Protein AF-A0A7S0Z543-F1 (afdb_monomer)

Radius of gyration: 29.87 Å; Cα contacts (8 Å, |Δi|>4): 201; chains: 1; bounding box: 44×63×119 Å

Solvent-accessible surface area (backbone atoms only — not comparable to full-atom values): 12590 Å² total; per-residue (Å²): 139,84,85,89,80,88,91,82,84,84,86,85,80,89,86,86,82,87,89,79,90,84,87,85,89,83,89,88,84,87,81,88,84,90,79,90,84,83,89,82,92,80,89,86,91,78,92,75,94,79,81,90,80,77,79,76,78,80,75,80,76,70,74,77,61,74,82,89,60,65,73,71,47,32,70,62,90,36,65,66,56,46,52,46,36,47,49,43,40,50,26,46,57,68,68,34,59,69,65,29,48,76,53,37,53,31,80,88,40,59,94,39,70,62,42,53,51,51,53,52,47,42,75,72,32,62,65,62,38,52,51,54,42,50,52,46,38,48,49,21,18,29,50,99,59,38,40,63,77,47,65,80,58,73,51,29,38,28,39,40,32,67,42,88,42,79,90,87,38,74,40,84,44,75,52,40,35,34,39,74,43,56,96,92,52,71,85,40,57,17,32,65,124

pLDDT: mean 73.58, std 22.28, range [35.62, 97.38]

Secondary structure (DSSP, 8-state):
---------PPPP----------------------------------------PPPP-----PPPPP----S--S-S-HHHHHHHHHHHHHHHTT-HHHHHHHHS-TTTTTSHHHHHHHHHHHH-HHHHHHHHHHHHHHHH--TTEEEEE--SSSEEEEEEEEE-GGG-EEEEEEEEEE-PPTTSPP-EEE--

Organism: NCBI:txid1486918

Structure (mmCIF, N/CA/C/O backbone):
data_AF-A0A7S0Z543-F1
#
_entry.id   AF-A0A7S0Z543-F1
#
loop_
_atom_site.group_PDB
_atom_site.id
_atom_site.type_symbol
_atom_site.label_atom_id
_atom_site.label_alt_id
_atom_site.label_comp_id
_atom_site.label_asym_id
_atom_site.label_entity_id
_atom_site.label_seq_id
_atom_site.pdbx_PDB_ins_code
_atom_site.Cartn_x
_atom_site.Cartn_y
_atom_site.Cartn_z
_atom_site.occupancy
_atom_site.B_iso_or_equiv
_atom_site.auth_seq_id
_atom_site.auth_comp_id
_atom_site.auth_asym_id
_atom_site.auth_atom_id
_atom_site.pdbx_PDB_model_num
ATOM 1 N N . ARG A 1 1 ? -19.514 19.306 60.499 1.00 46.44 1 ARG A N 1
ATOM 2 C CA . ARG A 1 1 ? -18.156 19.750 60.107 1.00 46.44 1 ARG A CA 1
ATOM 3 C C . ARG A 1 1 ? -17.912 19.247 58.691 1.00 46.44 1 ARG A C 1
ATOM 5 O O . ARG A 1 1 ? -18.213 18.090 58.450 1.00 46.44 1 ARG A O 1
ATOM 12 N N . HIS A 1 2 ? -17.399 20.132 57.835 1.00 49.09 2 HIS A N 1
ATOM 13 C CA . HIS A 1 2 ? -17.014 19.952 56.424 1.00 49.09 2 HIS A CA 1
ATOM 14 C C . HIS A 1 2 ? -18.138 20.027 55.379 1.00 49.09 2 HIS A C 1
ATOM 16 O O . HIS A 1 2 ? -18.727 19.040 54.958 1.00 49.09 2 HIS A O 1
ATOM 22 N N . SER A 1 3 ? -18.390 21.279 54.995 1.00 49.19 3 SER A N 1
ATOM 23 C CA . SER A 1 3 ? -18.787 21.735 53.663 1.00 49.19 3 SER A CA 1
ATOM 24 C C . SER A 1 3 ? -17.706 21.446 52.605 1.00 49.19 3 SER A C 1
ATOM 26 O O . SER A 1 3 ? -16.575 21.156 52.991 1.00 49.19 3 SER A O 1
ATOM 28 N N . THR A 1 4 ? -18.082 21.736 51.345 1.00 47.69 4 THR A N 1
ATOM 29 C CA . THR A 1 4 ? -17.301 22.043 50.114 1.00 47.69 4 THR A CA 1
ATOM 30 C C . THR A 1 4 ? -17.194 20.907 49.078 1.00 47.69 4 THR A C 1
ATOM 32 O O . THR A 1 4 ? -17.053 19.756 49.454 1.00 47.69 4 THR A O 1
ATOM 35 N N . THR A 1 5 ? -17.245 21.098 47.748 1.00 43.28 5 THR A N 1
ATOM 36 C CA . THR A 1 5 ? -17.515 22.245 46.848 1.00 43.28 5 THR A CA 1
ATOM 37 C C . THR A 1 5 ? -17.415 21.736 45.392 1.00 43.28 5 THR A C 1
ATOM 39 O O . THR A 1 5 ? -16.514 20.970 45.077 1.00 43.28 5 THR A O 1
ATOM 42 N N . THR A 1 6 ? -18.331 22.206 44.538 1.00 42.00 6 THR A N 1
ATOM 43 C CA . THR A 1 6 ? -18.206 22.565 43.103 1.00 42.00 6 THR A CA 1
ATOM 44 C C . THR A 1 6 ? -17.582 21.600 42.084 1.00 42.00 6 THR A C 1
ATOM 46 O O . THR A 1 6 ? -16.367 21.477 41.965 1.00 42.00 6 THR A O 1
ATOM 49 N N . THR A 1 7 ? -18.439 21.115 41.178 1.00 46.12 7 THR A N 1
ATOM 50 C CA . THR A 1 7 ? -18.083 20.715 39.808 1.00 46.12 7 THR A CA 1
ATOM 51 C C . THR A 1 7 ? -18.495 21.829 38.837 1.00 46.12 7 THR A C 1
ATOM 53 O O . THR A 1 7 ? -19.678 22.084 38.631 1.00 46.12 7 THR A O 1
ATOM 56 N N . ALA A 1 8 ? -17.503 22.489 38.246 1.00 42.88 8 ALA A N 1
ATOM 57 C CA . ALA A 1 8 ? -17.580 23.293 37.023 1.00 42.88 8 ALA A CA 1
ATOM 58 C C . ALA A 1 8 ? -16.487 22.713 36.092 1.00 42.88 8 ALA A C 1
ATOM 60 O O . ALA A 1 8 ? -15.471 22.246 36.594 1.00 42.88 8 ALA A O 1
ATOM 61 N N . LEU A 1 9 ? -16.607 22.609 34.771 1.00 41.22 9 LEU A N 1
ATOM 62 C CA . LEU A 1 9 ? -17.024 23.620 33.812 1.00 41.22 9 LEU A CA 1
ATOM 63 C C . LEU A 1 9 ? -17.599 22.983 32.538 1.00 41.22 9 LEU A C 1
ATOM 65 O O . LEU A 1 9 ? -17.147 21.943 32.062 1.00 41.22 9 LEU A O 1
ATOM 69 N N . ALA A 1 10 ? -18.556 23.707 31.968 1.00 41.06 10 ALA A N 1
ATOM 70 C CA . ALA A 1 10 ? -19.116 23.525 30.644 1.00 41.06 10 ALA A CA 1
ATOM 71 C C . ALA A 1 10 ? -18.126 23.916 29.527 1.00 41.06 10 ALA A C 1
ATOM 73 O O . ALA A 1 10 ? -17.322 24.837 29.672 1.00 41.06 10 ALA A O 1
ATOM 74 N N . ARG A 1 11 ? -18.252 23.231 28.384 1.00 43.88 11 ARG A N 1
ATOM 75 C CA . ARG A 1 11 ? -17.661 23.590 27.082 1.00 43.88 11 ARG A CA 1
ATOM 76 C C . ARG A 1 11 ? -18.278 24.898 26.567 1.00 43.88 11 ARG A C 1
ATOM 78 O O . ARG A 1 11 ? -19.498 25.035 26.658 1.00 43.88 11 ARG A O 1
ATOM 85 N N . PRO A 1 12 ? -17.518 25.765 25.886 1.00 50.12 12 PRO A N 1
ATOM 86 C CA . PRO A 1 12 ? -18.088 26.662 24.898 1.00 50.12 12 PRO A CA 1
ATOM 87 C C . PRO A 1 12 ? -17.971 26.093 23.481 1.00 50.12 12 PRO A C 1
ATOM 89 O O . PRO A 1 12 ? -16.986 25.464 23.090 1.00 50.12 12 PRO A O 1
ATOM 92 N N . ALA A 1 13 ? -19.054 26.314 22.744 1.00 39.53 13 ALA A N 1
ATOM 93 C CA . ALA A 1 13 ? -19.264 25.982 21.353 1.00 39.53 13 ALA A CA 1
ATOM 94 C C . ALA A 1 13 ? -18.614 27.003 20.401 1.00 39.53 13 ALA A C 1
ATOM 96 O O . ALA A 1 13 ? -18.229 28.104 20.785 1.00 39.53 13 ALA A O 1
ATOM 97 N N . ARG A 1 14 ? -18.538 26.569 19.141 1.00 44.66 14 ARG A N 1
ATOM 98 C CA . ARG A 1 14 ? -18.207 27.294 17.907 1.00 44.66 14 ARG A CA 1
ATOM 99 C C . ARG A 1 14 ? -18.854 28.680 17.798 1.00 44.66 14 ARG A C 1
ATOM 101 O O . ARG A 1 14 ? -20.048 28.793 18.043 1.00 44.66 14 ARG A O 1
ATOM 108 N N . GLU A 1 15 ? -18.138 29.625 17.187 1.00 39.56 15 GLU A N 1
ATOM 109 C CA . GLU A 1 15 ? -18.756 30.628 16.311 1.00 39.56 15 GLU A CA 1
ATOM 110 C C . GLU A 1 15 ? -17.795 31.069 15.193 1.00 39.56 15 GLU A C 1
ATOM 112 O O . GLU A 1 15 ? -16.580 31.137 15.372 1.00 39.56 15 GLU A O 1
ATOM 117 N N . ALA A 1 16 ? -18.366 31.290 14.011 1.00 39.91 16 ALA A N 1
ATOM 118 C CA . ALA A 1 16 ? -17.731 31.581 12.733 1.00 39.91 16 ALA A CA 1
ATOM 119 C C . ALA A 1 16 ? -18.239 32.927 12.195 1.00 39.91 16 ALA A C 1
ATOM 121 O O . ALA A 1 16 ? -19.417 33.201 12.378 1.00 39.91 16 ALA A O 1
ATOM 122 N N . ALA A 1 17 ? -17.406 33.691 11.470 1.00 39.97 17 ALA A N 1
ATOM 123 C CA . ALA A 1 17 ? -17.745 34.644 10.379 1.00 39.97 17 ALA A CA 1
ATOM 124 C C . ALA A 1 17 ? -16.557 35.616 10.174 1.00 39.97 17 ALA A C 1
ATOM 126 O O . ALA A 1 17 ? -16.086 36.201 11.138 1.00 39.97 17 ALA A O 1
ATOM 127 N N . ARG A 1 18 ? -15.877 35.660 9.015 1.00 43.47 18 ARG A N 1
ATOM 128 C CA . ARG A 1 18 ? -16.215 36.249 7.689 1.00 43.47 18 ARG A CA 1
ATOM 129 C C . ARG A 1 18 ? -16.038 37.778 7.586 1.00 43.47 18 ARG A C 1
ATOM 131 O O . ARG A 1 18 ? -16.384 38.499 8.507 1.00 43.47 18 ARG A O 1
ATOM 138 N N . HIS A 1 19 ? -15.658 38.188 6.359 1.00 41.50 19 HIS A N 1
ATOM 139 C CA . HIS A 1 19 ? -15.601 39.535 5.734 1.00 41.50 19 HIS A CA 1
ATOM 140 C C . HIS A 1 19 ? -14.234 40.252 5.789 1.00 41.50 19 HIS A C 1
ATOM 142 O O . HIS A 1 19 ? -13.570 40.218 6.809 1.00 41.50 19 HIS A O 1
ATOM 148 N N . HIS A 1 20 ? -13.735 40.950 4.757 1.00 39.16 20 HIS A N 1
ATOM 149 C CA . HIS A 1 20 ? -14.070 41.085 3.330 1.00 39.16 20 HIS A CA 1
ATOM 150 C C . HIS A 1 20 ? -12.937 41.866 2.619 1.00 39.16 20 HIS A C 1
ATOM 152 O O . HIS A 1 20 ? -12.252 42.650 3.259 1.00 39.16 20 HIS A O 1
ATOM 158 N N . HIS A 1 21 ? -12.862 41.712 1.289 1.00 35.62 21 HIS A N 1
ATOM 159 C CA . HIS A 1 21 ? -12.379 42.674 0.280 1.00 35.62 21 HIS A CA 1
ATOM 160 C C . HIS A 1 21 ? -10.948 43.244 0.348 1.00 35.62 21 HIS A C 1
ATOM 162 O O . HIS A 1 21 ? -10.619 44.056 1.196 1.00 35.62 21 HIS A O 1
ATOM 168 N N . HIS A 1 22 ? -10.186 43.036 -0.732 1.00 37.97 22 HIS A N 1
ATOM 169 C CA . HIS A 1 22 ? -10.055 44.075 -1.762 1.00 37.97 22 HIS A CA 1
ATOM 170 C C . HIS A 1 22 ? -9.585 43.482 -3.098 1.00 37.97 22 HIS A C 1
ATOM 172 O O . HIS A 1 22 ? -8.579 42.787 -3.188 1.00 37.97 22 HIS A O 1
ATOM 178 N N . ALA A 1 23 ? -10.356 43.779 -4.142 1.00 40.03 23 ALA A N 1
ATOM 179 C CA . ALA A 1 23 ? -9.980 43.610 -5.535 1.00 40.03 23 ALA A CA 1
ATOM 180 C C . ALA A 1 23 ? -9.011 44.723 -5.957 1.00 40.03 23 ALA A C 1
ATOM 182 O O . ALA A 1 23 ? -9.163 45.858 -5.496 1.00 40.03 23 ALA A O 1
ATOM 183 N N . ARG A 1 24 ? -8.125 44.450 -6.925 1.00 41.44 24 ARG A N 1
ATOM 184 C CA . ARG A 1 24 ? -7.767 45.458 -7.929 1.00 41.44 24 ARG A CA 1
ATOM 185 C C . ARG A 1 24 ? -7.229 44.863 -9.233 1.00 41.44 24 ARG A C 1
ATOM 187 O O . ARG A 1 24 ? -6.289 44.081 -9.267 1.00 41.44 24 ARG A O 1
ATOM 194 N N . THR A 1 25 ? -7.920 45.293 -10.276 1.00 37.81 25 THR A N 1
ATOM 195 C CA . THR A 1 25 ? -7.783 45.121 -11.720 1.00 37.81 25 THR A CA 1
ATOM 196 C C . THR A 1 25 ? -6.572 45.856 -12.309 1.00 37.81 25 THR A C 1
ATOM 198 O O . THR A 1 25 ? -6.145 46.862 -11.743 1.00 37.81 25 THR A O 1
ATOM 201 N N . SER A 1 26 ? -6.148 45.399 -13.501 1.00 36.03 26 SER A N 1
ATOM 202 C CA . SER A 1 26 ? -5.618 46.145 -14.677 1.00 36.03 26 SER A CA 1
ATOM 203 C C . SER A 1 26 ? -4.312 45.516 -15.180 1.00 36.03 26 SER A C 1
ATOM 205 O O . SER A 1 26 ? -3.316 45.521 -14.474 1.00 36.03 26 SER A O 1
ATOM 207 N N . VAL A 1 27 ? -4.286 44.777 -16.297 1.00 41.12 27 VAL A N 1
ATOM 208 C CA . VAL A 1 27 ? -4.442 45.184 -17.715 1.00 41.12 27 VAL A CA 1
ATOM 209 C C . VAL A 1 27 ? -3.423 46.240 -18.148 1.00 41.12 27 VAL A C 1
ATOM 211 O O . VAL A 1 27 ? -3.602 47.422 -17.876 1.00 41.12 27 VAL A O 1
ATOM 214 N N . ALA A 1 28 ? -2.443 45.819 -18.949 1.00 39.50 28 ALA A N 1
ATOM 215 C CA . ALA A 1 28 ? -1.926 46.607 -20.064 1.00 39.50 28 ALA A CA 1
ATOM 216 C C . ALA A 1 28 ? -1.370 45.666 -21.143 1.00 39.50 28 ALA A C 1
ATOM 218 O O . ALA A 1 28 ? -0.565 44.778 -20.880 1.00 39.50 28 ALA A O 1
ATOM 219 N N . ALA A 1 29 ? -1.874 45.860 -22.356 1.00 39.00 29 ALA A N 1
ATOM 220 C CA . ALA A 1 29 ? -1.533 45.150 -23.576 1.00 39.00 29 ALA A CA 1
ATOM 221 C C . ALA A 1 29 ? -0.632 46.015 -24.476 1.00 39.00 29 ALA A C 1
ATOM 223 O O . ALA A 1 29 ? -0.495 47.214 -24.234 1.00 39.00 29 ALA A O 1
ATOM 224 N N . ARG A 1 30 ? -0.231 45.412 -25.611 1.00 39.81 30 ARG A N 1
ATOM 225 C CA . ARG A 1 30 ? 0.371 45.985 -26.843 1.00 39.81 30 ARG A CA 1
ATOM 226 C C . ARG A 1 30 ? 1.912 45.973 -26.821 1.00 39.81 30 ARG A C 1
ATOM 228 O O . ARG A 1 30 ? 2.511 46.264 -25.803 1.00 39.81 30 ARG A O 1
ATOM 235 N N . THR A 1 31 ? 2.632 45.596 -27.884 1.00 41.19 31 THR A N 1
ATOM 236 C CA . THR A 1 31 ? 2.360 45.764 -29.325 1.00 41.19 31 THR A CA 1
ATOM 237 C C . THR A 1 31 ? 3.241 44.797 -30.154 1.00 41.19 31 THR A C 1
ATOM 239 O O . THR A 1 31 ? 4.382 44.548 -29.783 1.00 41.19 31 THR A O 1
ATOM 242 N N . ARG A 1 32 ? 2.714 44.263 -31.273 1.00 42.31 32 ARG A N 1
ATOM 243 C CA . ARG A 1 32 ? 3.447 43.655 -32.427 1.00 42.31 32 ARG A CA 1
ATOM 244 C C . ARG A 1 32 ? 4.119 44.780 -33.279 1.00 42.31 32 ARG A C 1
ATOM 246 O O . ARG A 1 32 ? 3.993 45.922 -32.834 1.00 42.31 32 ARG A O 1
ATOM 253 N N . PRO A 1 33 ? 4.609 44.616 -34.544 1.00 59.12 33 PRO A N 1
ATOM 254 C CA . PRO A 1 33 ? 5.068 43.476 -35.394 1.00 59.12 33 PRO A CA 1
ATOM 255 C C . PRO A 1 33 ? 6.401 43.783 -36.173 1.00 59.12 33 PRO A C 1
ATOM 257 O O . PRO A 1 33 ? 7.040 44.801 -35.921 1.00 59.12 33 PRO A O 1
ATOM 260 N N . THR A 1 34 ? 6.672 43.015 -37.257 1.00 41.16 34 THR A N 1
ATOM 261 C CA . THR A 1 34 ? 7.343 43.396 -38.550 1.00 41.16 34 THR A CA 1
ATOM 262 C C . THR A 1 34 ? 8.884 43.338 -38.575 1.00 41.16 34 THR A C 1
ATOM 264 O O . THR A 1 34 ? 9.525 43.798 -37.647 1.00 41.16 34 THR A O 1
ATOM 267 N N . ASN A 1 35 ? 9.592 42.856 -39.604 1.00 40.38 35 ASN A N 1
ATOM 268 C CA . ASN A 1 35 ? 9.277 42.159 -40.857 1.00 40.38 35 ASN A CA 1
ATOM 269 C C . ASN A 1 35 ? 10.596 41.620 -41.453 1.00 40.38 35 ASN A C 1
ATOM 271 O O . ASN A 1 35 ? 11.662 42.151 -41.168 1.00 40.38 35 ASN A O 1
ATOM 275 N N . GLU A 1 36 ? 10.452 40.638 -42.343 1.00 41.31 36 GLU A N 1
ATOM 276 C CA . GLU A 1 36 ? 11.190 40.436 -43.604 1.00 41.31 36 GLU A CA 1
ATOM 277 C C . GLU A 1 36 ? 12.706 40.690 -43.692 1.00 41.31 36 GLU A C 1
ATOM 279 O O . GLU A 1 36 ? 13.184 41.815 -43.589 1.00 41.31 36 GLU A O 1
ATOM 284 N N . ARG A 1 37 ? 13.415 39.686 -44.225 1.00 45.66 37 ARG A N 1
ATOM 285 C CA . ARG A 1 37 ? 13.997 39.699 -45.592 1.00 45.66 37 ARG A CA 1
ATOM 286 C C . ARG A 1 37 ? 14.751 38.377 -45.809 1.00 45.66 37 ARG A C 1
ATOM 288 O O . ARG A 1 37 ? 15.530 37.972 -44.966 1.00 45.66 37 ARG A O 1
ATOM 295 N N . ARG A 1 38 ? 14.382 37.566 -46.808 1.00 48.56 38 ARG A N 1
ATOM 296 C CA . ARG A 1 38 ? 14.719 37.650 -48.255 1.00 48.56 38 ARG A CA 1
ATOM 297 C C . ARG A 1 38 ? 15.793 36.593 -48.562 1.00 48.56 38 ARG A C 1
ATOM 299 O O . ARG A 1 38 ? 16.921 36.734 -48.129 1.00 48.56 38 ARG A O 1
ATOM 306 N N . ARG A 1 39 ? 15.360 35.427 -49.058 1.00 50.59 39 ARG A N 1
ATOM 307 C CA . ARG A 1 39 ? 15.521 34.923 -50.444 1.00 50.59 39 ARG A CA 1
ATOM 308 C C . ARG A 1 39 ? 16.976 34.804 -50.905 1.00 50.59 39 ARG A C 1
ATOM 310 O O . ARG A 1 39 ? 17.602 35.834 -51.091 1.00 50.59 39 ARG A O 1
ATOM 317 N N . GLU A 1 40 ? 17.378 33.588 -51.280 1.00 42.59 40 GLU A N 1
ATOM 318 C CA . GLU A 1 40 ? 17.853 33.198 -52.627 1.00 42.59 40 GLU A CA 1
ATOM 319 C C . GLU A 1 40 ? 18.046 31.661 -52.669 1.00 42.59 40 GLU A C 1
ATOM 321 O O . GLU A 1 40 ? 18.526 31.093 -51.699 1.00 42.59 40 GLU A O 1
ATOM 326 N N . ARG A 1 41 ? 17.322 30.944 -53.556 1.00 46.88 41 ARG A N 1
ATOM 327 C CA . ARG A 1 41 ? 17.783 30.305 -54.825 1.00 46.88 41 ARG A CA 1
ATOM 328 C C . ARG A 1 41 ? 18.828 29.192 -54.559 1.00 46.88 41 ARG A C 1
ATOM 330 O O . ARG A 1 41 ? 19.782 29.444 -53.851 1.00 46.88 41 ARG A O 1
ATOM 337 N N . THR A 1 42 ? 18.701 27.940 -55.016 1.00 43.50 42 THR A N 1
ATOM 338 C CA . THR A 1 42 ?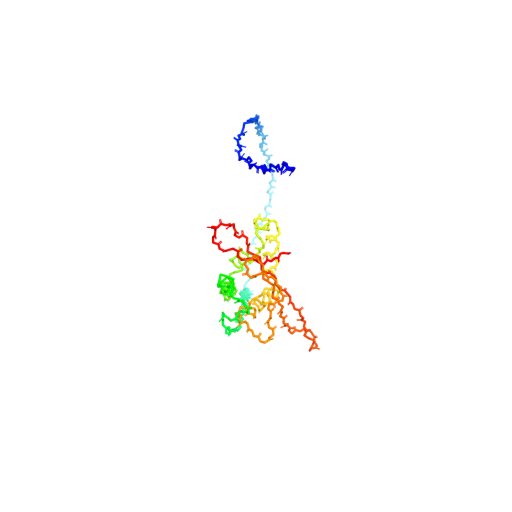 18.530 27.443 -56.400 1.00 43.50 42 THR A CA 1
ATOM 339 C C . THR A 1 42 ? 18.248 25.919 -56.416 1.00 43.50 42 THR A C 1
ATOM 341 O O . THR A 1 42 ? 18.621 25.215 -55.485 1.00 43.50 42 THR A O 1
ATOM 344 N N . ASN A 1 43 ? 17.626 25.452 -57.510 1.00 42.44 43 ASN A N 1
ATOM 345 C CA . ASN A 1 43 ? 17.332 24.069 -57.960 1.00 42.44 43 ASN A CA 1
ATOM 346 C C . ASN A 1 43 ? 18.532 23.088 -57.853 1.00 42.44 43 ASN A C 1
ATOM 348 O O . ASN A 1 43 ? 19.674 23.535 -57.891 1.00 42.44 43 ASN A O 1
ATOM 352 N N . THR A 1 44 ? 18.399 21.749 -57.809 1.00 45.62 44 THR A N 1
ATOM 353 C CA . THR A 1 44 ? 17.944 20.798 -58.871 1.00 45.62 44 THR A CA 1
ATOM 354 C C . THR A 1 44 ? 17.961 19.359 -58.270 1.00 45.62 44 THR A C 1
ATOM 356 O O . THR A 1 44 ? 18.656 19.169 -57.270 1.00 45.62 44 THR A O 1
ATOM 359 N N . PRO A 1 45 ? 17.226 18.354 -58.803 1.00 57.28 45 PRO A N 1
ATOM 360 C CA . PRO A 1 45 ? 16.984 17.073 -58.136 1.00 57.28 45 PRO A CA 1
ATOM 361 C C . PRO A 1 45 ? 18.017 16.002 -58.511 1.00 57.28 45 PRO A C 1
ATOM 363 O O . PRO A 1 45 ? 18.439 15.921 -59.665 1.00 57.28 45 PRO A O 1
ATOM 366 N N . THR A 1 46 ? 18.336 15.123 -57.561 1.00 46.78 46 THR A N 1
ATOM 367 C CA . THR A 1 46 ? 19.066 13.880 -57.835 1.00 46.78 46 THR A CA 1
ATOM 368 C C . THR A 1 46 ? 18.327 12.721 -57.186 1.00 46.78 46 THR A C 1
ATOM 370 O O . THR A 1 46 ? 18.244 12.616 -55.963 1.00 46.78 46 THR A O 1
ATOM 373 N N . ASP A 1 47 ? 17.764 11.882 -58.046 1.00 46.28 47 ASP A N 1
ATOM 374 C CA . ASP A 1 47 ? 17.328 10.529 -57.741 1.00 46.28 47 ASP A CA 1
ATOM 375 C C . ASP A 1 47 ? 18.553 9.718 -57.302 1.00 46.28 47 ASP A C 1
ATOM 377 O O . ASP A 1 47 ? 19.537 9.623 -58.040 1.00 46.28 47 ASP A O 1
ATOM 381 N N . VAL A 1 48 ? 18.516 9.171 -56.087 1.00 51.62 48 VAL A N 1
ATOM 382 C CA . VAL A 1 48 ? 19.400 8.076 -55.691 1.00 51.62 48 VAL A CA 1
ATOM 383 C C . VAL A 1 48 ? 18.570 7.079 -54.897 1.00 51.62 48 VAL A C 1
ATOM 385 O O . VAL A 1 48 ? 18.287 7.238 -53.712 1.00 51.62 48 VAL A O 1
ATOM 388 N N . THR A 1 49 ? 18.161 6.035 -55.603 1.00 47.28 49 THR A N 1
ATOM 389 C CA . THR A 1 49 ? 17.732 4.758 -55.044 1.00 47.28 49 THR A CA 1
ATOM 390 C C . THR A 1 49 ? 18.833 4.188 -54.143 1.00 47.28 49 THR A C 1
ATOM 392 O O . THR A 1 49 ? 19.922 3.900 -54.637 1.00 47.28 49 THR A O 1
ATOM 395 N N . SER A 1 50 ? 18.552 3.974 -52.851 1.00 42.75 50 SER A N 1
ATOM 396 C CA . SER A 1 50 ? 18.942 2.760 -52.106 1.00 42.75 50 SER A CA 1
ATOM 397 C C . SER A 1 50 ? 18.564 2.801 -50.620 1.00 42.75 50 SER A C 1
ATOM 399 O O . SER A 1 50 ? 18.980 3.674 -49.871 1.00 42.75 50 SER A O 1
ATOM 401 N N . SER A 1 51 ? 17.878 1.730 -50.217 1.00 44.50 51 SER A N 1
ATOM 402 C CA . SER A 1 51 ? 18.040 1.029 -48.937 1.00 44.50 51 SER A CA 1
ATOM 403 C C . SER A 1 51 ? 17.547 1.693 -47.647 1.00 44.50 51 SER A C 1
ATOM 405 O O . SER A 1 51 ? 18.285 2.318 -46.899 1.00 44.50 51 SER A O 1
ATOM 407 N N . LYS A 1 52 ? 16.292 1.364 -47.319 1.00 50.72 52 LYS A N 1
ATOM 408 C CA . LYS A 1 52 ? 15.940 0.524 -46.158 1.00 50.72 52 LYS A CA 1
ATOM 409 C C . LYS A 1 52 ? 16.749 0.794 -44.873 1.00 50.72 52 LYS A C 1
ATOM 411 O O . LYS A 1 52 ? 17.711 0.091 -44.585 1.00 50.72 52 LYS A O 1
ATOM 416 N N . ALA A 1 53 ? 16.242 1.697 -44.041 1.00 43.59 53 ALA A N 1
ATOM 417 C CA . ALA A 1 53 ? 16.374 1.606 -42.591 1.00 43.59 53 ALA A CA 1
ATOM 418 C C . ALA A 1 53 ? 14.967 1.757 -42.011 1.00 43.59 53 ALA A C 1
ATOM 420 O O . ALA A 1 53 ? 14.407 2.843 -41.930 1.00 43.59 53 ALA A O 1
ATOM 421 N N . GLN A 1 54 ? 14.357 0.609 -41.750 1.00 45.12 54 GLN A N 1
ATOM 422 C CA . GLN A 1 54 ? 13.117 0.495 -41.005 1.00 45.12 54 GLN A CA 1
ATOM 423 C C . GLN A 1 54 ? 13.465 0.875 -39.566 1.00 45.12 54 GLN A C 1
ATOM 425 O O . GLN A 1 54 ? 14.297 0.200 -38.956 1.00 45.12 54 GLN A O 1
ATOM 430 N N . ASP A 1 55 ? 12.883 1.957 -39.052 1.00 50.22 55 ASP A N 1
ATOM 431 C CA . ASP A 1 55 ? 12.917 2.240 -37.620 1.00 50.22 55 ASP A CA 1
ATOM 432 C C . ASP A 1 55 ? 12.446 0.983 -36.867 1.00 50.22 55 ASP A C 1
ATOM 434 O O . ASP A 1 55 ? 11.411 0.405 -37.233 1.00 50.22 55 ASP A O 1
ATOM 438 N N . PRO A 1 56 ? 13.187 0.496 -35.856 1.00 52.50 56 PRO A N 1
ATOM 439 C CA . PRO A 1 56 ? 12.685 -0.583 -35.029 1.00 52.50 56 PRO A CA 1
ATOM 440 C C . PRO A 1 56 ? 11.429 -0.080 -34.303 1.00 52.50 56 PRO A C 1
ATOM 442 O O . PRO A 1 56 ? 11.431 1.045 -33.794 1.00 52.50 56 PRO A O 1
ATOM 445 N N . PRO A 1 57 ? 10.348 -0.875 -34.227 1.00 50.62 57 PRO A N 1
ATOM 446 C CA . PRO A 1 57 ? 9.233 -0.527 -33.368 1.00 50.62 57 PRO A CA 1
ATOM 447 C C . PRO A 1 57 ? 9.773 -0.397 -31.946 1.00 50.62 57 PRO A C 1
ATOM 449 O O . PRO A 1 57 ? 10.421 -1.310 -31.433 1.00 50.62 57 PRO A O 1
ATOM 452 N N . THR A 1 58 ? 9.528 0.756 -31.329 1.00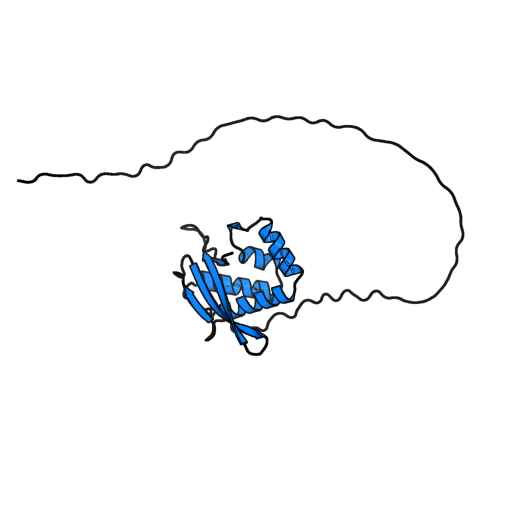 46.22 58 THR A N 1
ATOM 453 C CA . THR A 1 58 ? 9.717 0.986 -29.902 1.00 46.22 58 THR A CA 1
ATOM 454 C C . THR A 1 58 ? 9.065 -0.180 -29.171 1.00 46.22 58 THR A C 1
ATOM 456 O O . THR A 1 58 ? 7.840 -0.274 -29.117 1.00 46.22 58 THR A O 1
ATOM 459 N N . HIS A 1 59 ? 9.873 -1.117 -28.674 1.00 47.88 59 HIS A N 1
ATOM 460 C CA . HIS A 1 59 ? 9.384 -2.174 -27.811 1.00 47.88 59 HIS A CA 1
ATOM 461 C C . HIS A 1 59 ? 8.826 -1.475 -26.574 1.00 47.88 59 HIS A C 1
ATOM 463 O O . HIS A 1 59 ? 9.579 -1.032 -25.709 1.00 47.88 59 HIS A O 1
ATOM 469 N N . SER A 1 60 ? 7.501 -1.340 -26.508 1.00 44.59 60 SER A N 1
ATOM 470 C CA . SER A 1 60 ? 6.786 -1.175 -25.252 1.00 44.59 60 SER A CA 1
ATOM 471 C C . SER A 1 60 ? 7.133 -2.396 -24.410 1.00 44.59 60 SER A C 1
ATOM 473 O O . SER A 1 60 ? 6.481 -3.433 -24.494 1.00 44.59 60 SER A O 1
ATOM 475 N N . MET A 1 61 ? 8.234 -2.308 -23.666 1.00 45.09 61 MET A N 1
ATOM 476 C CA . MET A 1 61 ? 8.579 -3.267 -22.633 1.00 45.09 61 MET A CA 1
ATOM 477 C C . MET A 1 61 ? 7.624 -3.011 -21.476 1.00 45.09 61 MET A C 1
ATOM 479 O O . MET A 1 61 ? 7.965 -2.359 -20.496 1.00 45.09 61 MET A O 1
ATOM 483 N N . THR A 1 62 ? 6.380 -3.456 -21.636 1.00 53.91 62 THR A N 1
ATOM 484 C CA . THR A 1 62 ? 5.490 -3.641 -20.501 1.00 53.91 62 THR A CA 1
ATOM 485 C C . THR A 1 62 ? 6.118 -4.761 -19.677 1.00 53.91 62 THR A C 1
ATOM 487 O O . THR A 1 62 ? 6.245 -5.875 -20.199 1.00 53.91 62 THR A O 1
ATOM 490 N N . PRO A 1 63 ? 6.599 -4.490 -18.450 1.00 55.44 63 PRO A N 1
ATOM 491 C CA . PRO A 1 63 ? 7.120 -5.550 -17.605 1.00 55.44 63 PRO A CA 1
ATOM 492 C C . PRO A 1 63 ? 6.015 -6.595 -17.390 1.00 55.44 63 PRO A C 1
ATOM 494 O O . PRO A 1 63 ? 4.837 -6.230 -17.295 1.00 55.44 63 PRO A O 1
ATOM 497 N N . PRO A 1 64 ? 6.357 -7.895 -17.357 1.00 50.78 64 PRO A N 1
ATOM 498 C CA . PRO A 1 64 ? 5.379 -8.924 -17.046 1.00 50.78 64 PRO A CA 1
ATOM 499 C C . PRO A 1 64 ? 4.781 -8.648 -15.658 1.00 50.78 64 PRO A C 1
ATOM 501 O O . PRO A 1 64 ? 5.518 -8.248 -14.752 1.00 50.78 64 PRO A O 1
ATOM 504 N N . PRO A 1 65 ? 3.463 -8.842 -15.473 1.00 55.06 65 PRO A N 1
ATOM 505 C CA . PRO A 1 65 ? 2.849 -8.661 -14.168 1.00 55.06 65 PRO A CA 1
ATOM 506 C C . PRO A 1 65 ? 3.493 -9.632 -13.166 1.00 55.06 65 PRO A C 1
ATOM 508 O O . PRO A 1 65 ? 3.796 -10.775 -13.534 1.00 55.06 65 PRO A O 1
ATOM 511 N N . PRO A 1 66 ? 3.718 -9.204 -11.912 1.00 53.91 66 PRO A N 1
ATOM 512 C CA . PRO A 1 66 ? 4.298 -10.066 -10.893 1.00 53.91 66 PRO A CA 1
ATOM 513 C C . PRO A 1 66 ? 3.432 -11.323 -10.673 1.00 53.91 66 PRO A C 1
ATOM 515 O O . PRO A 1 66 ? 2.215 -11.291 -10.898 1.00 53.91 66 PRO A O 1
ATOM 518 N N . PRO A 1 67 ? 4.037 -12.449 -10.249 1.00 50.91 67 PRO A N 1
ATOM 519 C CA . PRO A 1 67 ? 3.318 -13.700 -10.025 1.00 50.91 67 PRO A CA 1
ATOM 520 C C . PRO A 1 67 ? 2.199 -13.531 -8.984 1.00 50.91 67 PRO A C 1
ATOM 522 O O . PRO A 1 67 ? 2.364 -12.845 -7.977 1.00 50.91 67 PRO A O 1
ATOM 525 N N . LEU A 1 68 ? 1.051 -14.179 -9.220 1.00 49.25 68 LEU A N 1
ATOM 526 C CA . LEU A 1 68 ? -0.100 -14.165 -8.311 1.00 49.25 68 LEU A CA 1
ATOM 527 C C . LEU A 1 68 ? 0.224 -14.923 -7.013 1.00 49.25 68 LEU A C 1
ATOM 529 O O . LEU A 1 68 ? 0.066 -16.140 -6.935 1.00 49.25 68 LEU A O 1
ATOM 533 N N . VAL A 1 69 ? 0.659 -14.196 -5.987 1.00 54.59 69 VAL A N 1
ATOM 534 C CA . VAL A 1 69 ? 0.711 -14.686 -4.603 1.00 54.59 69 VAL A CA 1
ATOM 535 C C . VAL A 1 69 ? -0.730 -14.807 -4.071 1.00 54.59 69 VAL A C 1
ATOM 537 O O . VAL A 1 69 ? -1.613 -14.063 -4.507 1.00 54.59 69 VAL A O 1
ATOM 540 N N . ALA A 1 70 ? -1.004 -15.778 -3.192 1.00 57.12 70 ALA A N 1
ATOM 541 C CA . ALA A 1 70 ? -2.335 -16.005 -2.619 1.00 57.12 70 ALA A CA 1
ATOM 542 C C . ALA A 1 70 ? -2.865 -14.714 -1.971 1.00 57.12 70 ALA A C 1
ATOM 544 O O . ALA A 1 70 ? -2.300 -14.267 -0.989 1.00 57.12 70 ALA A O 1
ATOM 545 N N . ARG A 1 71 ? -3.907 -14.097 -2.541 1.00 63.25 71 ARG A N 1
ATOM 546 C CA . ARG A 1 71 ? -4.372 -12.750 -2.163 1.00 63.25 71 ARG A CA 1
ATOM 547 C C . ARG A 1 71 ? -5.149 -12.730 -0.846 1.00 63.25 71 ARG A C 1
ATOM 549 O O . ARG A 1 71 ? -5.886 -13.670 -0.549 1.00 63.25 71 ARG A O 1
ATOM 556 N N . GLY A 1 72 ? -5.082 -11.603 -0.138 1.00 67.00 72 GLY A N 1
ATOM 557 C CA . GLY A 1 72 ? -6.007 -11.269 0.948 1.00 67.00 72 GLY A CA 1
ATOM 558 C C . GLY A 1 72 ? -5.804 -12.031 2.261 1.00 67.00 72 GLY A C 1
ATOM 559 O O . GLY A 1 72 ? -6.777 -12.241 2.989 1.00 67.00 72 GLY A O 1
ATOM 560 N N . ALA A 1 73 ? -4.572 -12.426 2.582 1.00 81.00 73 ALA A N 1
ATOM 561 C CA . ALA A 1 73 ? -4.210 -13.028 3.869 1.00 81.00 73 ALA A CA 1
ATOM 562 C C . ALA A 1 73 ? -3.202 -12.179 4.671 1.00 81.00 73 ALA A C 1
ATOM 564 O O . ALA A 1 73 ? -2.570 -12.677 5.605 1.00 81.00 73 ALA A O 1
ATOM 565 N N . ALA A 1 74 ? -3.114 -10.878 4.360 1.00 84.44 74 ALA A N 1
ATOM 566 C CA . ALA A 1 74 ? -2.366 -9.890 5.129 1.00 84.44 74 ALA A CA 1
ATOM 567 C C . ALA A 1 74 ? -2.614 -10.047 6.641 1.00 84.44 74 ALA A C 1
ATOM 569 O O . ALA A 1 74 ? -3.772 -10.206 7.049 1.00 84.44 74 ALA A O 1
ATOM 570 N N . PRO A 1 75 ? -1.566 -9.966 7.484 1.00 87.00 75 PRO A N 1
ATOM 571 C CA . PRO A 1 75 ? -1.651 -10.263 8.913 1.00 87.00 75 PRO A CA 1
ATOM 572 C C . PRO A 1 75 ? -2.311 -9.136 9.732 1.00 87.00 75 PRO A C 1
ATOM 574 O O . PRO A 1 75 ? -1.813 -8.773 10.785 1.00 87.00 75 PRO A O 1
ATOM 577 N N . THR A 1 76 ? -3.435 -8.588 9.262 1.00 88.38 76 THR A N 1
ATOM 578 C CA . THR A 1 76 ? -4.255 -7.581 9.950 1.00 88.38 76 THR A CA 1
ATOM 579 C C . THR A 1 76 ? -5.695 -8.064 10.115 1.00 88.38 76 THR A C 1
ATOM 581 O O . THR A 1 76 ? -6.275 -8.740 9.255 1.00 88.38 76 THR A O 1
ATOM 584 N N . THR A 1 77 ? -6.304 -7.680 11.227 1.00 87.88 77 THR A N 1
ATOM 585 C CA . THR A 1 77 ? -7.718 -7.880 11.543 1.00 87.88 77 THR A CA 1
ATOM 586 C C . THR A 1 77 ? -8.634 -6.859 10.861 1.00 87.88 77 THR A C 1
ATOM 588 O O . THR A 1 77 ? -9.826 -7.131 10.701 1.00 87.88 77 THR A O 1
ATOM 591 N N . ASN A 1 78 ? -8.097 -5.728 10.388 1.00 91.31 78 ASN A N 1
ATOM 592 C CA . ASN A 1 78 ? -8.874 -4.664 9.761 1.00 91.31 78 ASN A CA 1
ATOM 593 C C . ASN A 1 78 ? -9.268 -5.015 8.315 1.00 91.31 78 ASN A C 1
ATOM 595 O O . ASN A 1 78 ? -8.428 -5.132 7.419 1.00 91.31 78 ASN A O 1
ATOM 599 N N . ALA A 1 79 ? -10.573 -5.163 8.077 1.00 92.12 79 ALA A N 1
ATOM 600 C CA . ALA A 1 79 ? -11.107 -5.533 6.769 1.00 92.12 79 ALA A CA 1
ATOM 601 C C . ALA A 1 79 ? -10.923 -4.437 5.704 1.00 92.12 79 ALA A C 1
ATOM 603 O O . ALA A 1 79 ? -10.664 -4.765 4.546 1.00 92.12 79 ALA A O 1
ATOM 604 N N . ASP A 1 80 ? -11.015 -3.156 6.076 1.00 94.44 80 ASP A N 1
ATOM 605 C CA . ASP A 1 80 ? -10.836 -2.036 5.145 1.00 94.44 80 ASP A CA 1
ATOM 606 C C . ASP A 1 80 ? -9.378 -1.902 4.697 1.00 94.44 80 ASP A C 1
ATOM 608 O O . ASP A 1 80 ? -9.116 -1.672 3.516 1.00 94.44 80 ASP A O 1
ATOM 612 N N . LEU A 1 81 ? -8.421 -2.098 5.609 1.00 94.38 81 LEU A N 1
ATOM 613 C CA . LEU A 1 81 ? -6.999 -2.127 5.267 1.00 94.38 81 LEU A CA 1
ATOM 614 C C . LEU A 1 81 ? -6.683 -3.307 4.343 1.00 94.38 81 LEU A C 1
ATOM 616 O O . LEU A 1 81 ? -5.998 -3.140 3.335 1.00 94.38 81 LEU A O 1
ATOM 620 N N . ARG A 1 82 ? -7.241 -4.490 4.625 1.00 93.94 82 ARG A N 1
ATOM 621 C CA . ARG A 1 82 ? -7.084 -5.663 3.753 1.00 93.94 82 ARG A CA 1
ATOM 622 C C . ARG A 1 82 ? -7.677 -5.420 2.362 1.00 93.94 82 ARG A C 1
ATOM 624 O O . ARG A 1 82 ? -7.064 -5.771 1.360 1.00 93.94 82 ARG A O 1
ATOM 631 N N . ALA A 1 83 ? -8.837 -4.764 2.285 1.00 94.19 83 ALA A N 1
ATOM 632 C CA . ALA A 1 83 ? -9.438 -4.367 1.015 1.00 94.19 83 ALA A CA 1
ATOM 633 C C . ALA A 1 83 ? -8.579 -3.334 0.262 1.00 94.19 83 ALA A C 1
ATOM 635 O O . ALA A 1 83 ? -8.436 -3.437 -0.956 1.00 94.19 83 ALA A O 1
ATOM 636 N N . ARG A 1 84 ? -7.972 -2.370 0.971 1.00 95.75 84 ARG A N 1
ATOM 637 C CA . ARG A 1 84 ? -7.036 -1.397 0.386 1.00 95.75 84 ARG A CA 1
ATOM 638 C C . ARG A 1 84 ? -5.803 -2.084 -0.200 1.00 95.75 84 ARG A C 1
ATOM 640 O O . ARG A 1 84 ? -5.432 -1.768 -1.327 1.00 95.75 84 ARG A O 1
ATOM 647 N N . LEU A 1 85 ? -5.186 -3.015 0.527 1.00 95.69 85 LEU A N 1
ATOM 648 C CA . LEU A 1 85 ? -4.035 -3.782 0.038 1.00 95.69 85 LEU A CA 1
ATOM 649 C C . LEU A 1 85 ? -4.395 -4.570 -1.231 1.00 95.69 85 LEU A C 1
ATOM 651 O O . LEU A 1 85 ? -3.704 -4.453 -2.243 1.00 95.69 85 LEU A O 1
ATOM 655 N N . ALA A 1 86 ? -5.538 -5.258 -1.234 1.00 95.06 86 ALA A N 1
ATOM 656 C CA . ALA A 1 86 ? -6.024 -5.985 -2.405 1.00 95.06 86 ALA A CA 1
ATOM 657 C C . ALA A 1 86 ? -6.315 -5.070 -3.618 1.00 95.06 86 ALA A C 1
ATOM 659 O O . ALA A 1 86 ? -6.070 -5.456 -4.770 1.00 95.06 86 ALA A O 1
ATOM 660 N N . GLU A 1 87 ? -6.821 -3.851 -3.387 1.00 96.00 87 GLU A N 1
ATOM 661 C CA . GLU A 1 87 ? -7.008 -2.828 -4.428 1.00 96.00 87 GLU A CA 1
ATOM 662 C C . GLU A 1 87 ? -5.658 -2.411 -5.029 1.00 96.00 87 GLU A C 1
ATOM 664 O O . GLU A 1 87 ? -5.500 -2.435 -6.251 1.00 96.00 87 GLU A O 1
ATOM 669 N N . LEU A 1 88 ? -4.661 -2.119 -4.189 1.00 97.06 88 LEU A N 1
ATOM 670 C CA . LEU A 1 88 ? -3.312 -1.754 -4.631 1.00 97.06 88 LEU A CA 1
ATOM 671 C C . LEU A 1 88 ? -2.645 -2.876 -5.439 1.00 97.06 88 LEU A C 1
ATOM 673 O O . LEU A 1 88 ? -2.078 -2.606 -6.495 1.00 97.06 88 LEU A O 1
ATOM 677 N N . VAL A 1 89 ? -2.779 -4.138 -5.016 1.00 96.31 89 VAL A N 1
ATOM 678 C CA . VAL A 1 89 ? -2.294 -5.301 -5.784 1.00 96.31 89 VAL A CA 1
ATOM 679 C C . VAL A 1 89 ? -2.975 -5.399 -7.149 1.00 96.31 89 VAL A C 1
ATOM 681 O O . VAL A 1 89 ? -2.347 -5.766 -8.142 1.00 96.31 89 VAL A O 1
ATOM 684 N N . THR A 1 90 ? -4.262 -5.065 -7.233 1.00 96.00 90 THR A N 1
ATOM 685 C CA . THR A 1 90 ? -5.005 -5.100 -8.501 1.00 96.00 90 THR A CA 1
ATOM 686 C C . THR A 1 90 ? -4.554 -3.992 -9.456 1.00 96.00 90 THR A C 1
ATOM 688 O O . THR A 1 90 ? -4.372 -4.256 -10.647 1.00 96.00 90 THR A O 1
ATOM 691 N N . LEU A 1 91 ? -4.314 -2.783 -8.941 1.00 97.19 91 LEU A N 1
ATOM 692 C CA . LEU A 1 91 ? -3.762 -1.662 -9.710 1.00 97.19 91 LEU A CA 1
ATOM 693 C C . LEU A 1 91 ? -2.341 -1.975 -10.199 1.00 97.19 91 LEU A C 1
ATOM 695 O O . LEU A 1 91 ? -2.049 -1.819 -11.384 1.00 97.19 91 LEU A O 1
ATOM 699 N N . ALA A 1 92 ? -1.501 -2.526 -9.318 1.00 95.62 92 ALA A N 1
ATOM 700 C CA . ALA A 1 92 ? -0.156 -2.992 -9.642 1.00 95.62 92 ALA A CA 1
ATOM 701 C C . ALA A 1 92 ? -0.160 -4.054 -10.757 1.00 95.62 92 ALA A C 1
ATOM 703 O O . ALA A 1 92 ? 0.538 -3.909 -11.759 1.00 95.62 92 ALA A O 1
ATOM 704 N N . ALA A 1 93 ? -1.006 -5.083 -10.639 1.00 94.38 93 ALA A N 1
ATOM 705 C CA . ALA A 1 93 ? -1.131 -6.142 -11.644 1.00 94.38 93 ALA A CA 1
ATOM 706 C C . ALA A 1 93 ? -1.647 -5.636 -13.004 1.00 94.38 93 ALA A C 1
ATOM 708 O O . ALA A 1 93 ? -1.338 -6.226 -14.038 1.00 94.38 93 ALA A O 1
ATOM 709 N N . SER A 1 94 ? -2.416 -4.546 -13.004 1.00 96.00 94 SER A N 1
ATOM 710 C CA . SER A 1 94 ? -2.918 -3.889 -14.218 1.00 96.00 94 SER A CA 1
ATOM 711 C C . SER A 1 94 ? -1.941 -2.846 -14.778 1.00 96.00 94 SER A C 1
ATOM 713 O O . SER A 1 94 ? -2.242 -2.209 -15.785 1.00 96.00 94 SER A O 1
ATOM 715 N N . ASN A 1 95 ? -0.783 -2.664 -14.131 1.00 95.75 95 ASN A N 1
ATOM 716 C CA . ASN A 1 95 ? 0.205 -1.628 -14.425 1.00 95.75 95 ASN A CA 1
ATOM 717 C C . ASN A 1 95 ? -0.387 -0.199 -14.425 1.00 95.75 95 ASN A C 1
ATOM 719 O O . ASN A 1 95 ? 0.080 0.679 -15.154 1.00 95.75 95 ASN A O 1
ATOM 723 N N . ASP A 1 96 ? -1.416 0.033 -13.603 1.00 97.38 96 ASP A N 1
ATOM 724 C CA . ASP A 1 96 ? -2.038 1.344 -13.405 1.00 97.38 96 ASP A CA 1
ATOM 725 C C . ASP A 1 96 ? -1.270 2.128 -12.332 1.00 97.38 96 ASP A C 1
ATOM 727 O O . ASP A 1 96 ? -1.658 2.188 -11.164 1.00 97.38 96 ASP A O 1
ATOM 731 N N . ILE A 1 97 ? -0.127 2.693 -12.734 1.00 96.75 97 ILE A N 1
ATOM 732 C CA . ILE A 1 97 ? 0.773 3.429 -11.833 1.00 96.75 97 ILE A CA 1
ATOM 733 C C . ILE A 1 97 ? 0.080 4.683 -11.281 1.00 96.75 97 ILE A C 1
ATOM 735 O O . ILE A 1 97 ? 0.219 4.994 -10.101 1.00 96.75 97 ILE A O 1
ATOM 739 N N . ASP A 1 98 ? -0.675 5.401 -12.115 1.00 96.75 98 ASP A N 1
ATOM 740 C CA . ASP A 1 98 ? -1.387 6.615 -11.707 1.00 96.75 98 AS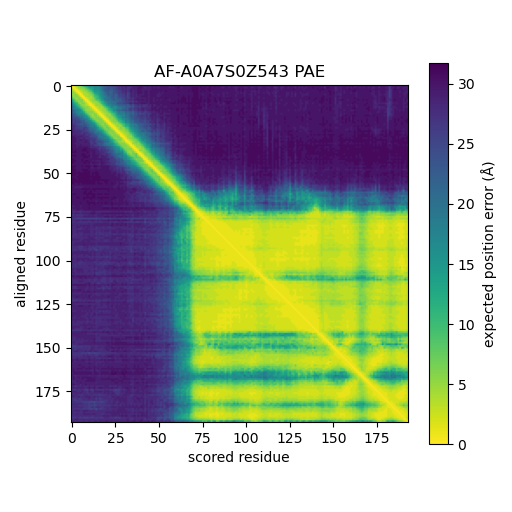P A CA 1
ATOM 741 C C . ASP A 1 98 ? -2.459 6.298 -10.653 1.00 96.75 98 ASP A C 1
ATOM 743 O O . ASP A 1 98 ? -2.497 6.930 -9.594 1.00 96.75 98 ASP A O 1
ATOM 747 N N . GLY A 1 99 ? -3.288 5.278 -10.903 1.00 96.50 99 GLY A N 1
ATOM 748 C CA . GLY A 1 99 ? -4.291 4.814 -9.949 1.00 96.50 99 GLY A CA 1
ATOM 749 C C . GLY A 1 99 ? -3.669 4.294 -8.655 1.00 96.50 99 GLY A C 1
ATOM 750 O O . GLY A 1 99 ? -4.159 4.610 -7.568 1.00 96.50 99 GLY A O 1
ATOM 751 N N . PHE A 1 100 ? -2.562 3.550 -8.753 1.00 97.38 100 PHE A N 1
ATOM 752 C CA . PHE A 1 100 ? -1.819 3.066 -7.590 1.00 97.38 100 PHE A CA 1
ATOM 753 C C . PHE A 1 100 ? -1.324 4.228 -6.727 1.00 97.38 100 PHE A C 1
ATOM 755 O O . PHE A 1 100 ? -1.626 4.273 -5.536 1.00 97.38 100 PHE A O 1
ATOM 762 N N . VAL A 1 101 ? -0.612 5.195 -7.317 1.00 96.19 101 VAL A N 1
ATOM 763 C CA . VAL A 1 101 ? -0.048 6.341 -6.587 1.00 96.19 101 VAL A CA 1
ATOM 764 C C . VAL A 1 101 ? -1.150 7.136 -5.896 1.00 96.19 101 VAL A C 1
ATOM 766 O O . VAL A 1 101 ? -1.028 7.408 -4.705 1.00 96.19 101 VAL A O 1
ATOM 769 N N . ALA A 1 102 ? -2.263 7.403 -6.583 1.00 95.31 102 ALA A N 1
ATOM 770 C CA . ALA A 1 102 ? -3.394 8.141 -6.022 1.00 95.31 102 ALA A CA 1
ATOM 771 C C . ALA A 1 102 ? -4.016 7.485 -4.772 1.00 95.31 102 ALA A C 1
ATOM 773 O O . ALA A 1 102 ? -4.659 8.168 -3.973 1.00 95.31 102 ALA A O 1
ATOM 774 N N . LYS A 1 103 ? -3.859 6.165 -4.599 1.00 95.44 103 LYS A N 1
ATOM 775 C CA . LYS A 1 103 ? -4.345 5.405 -3.433 1.00 95.44 103 LYS A CA 1
ATOM 776 C C . LYS A 1 103 ? -3.262 5.067 -2.417 1.00 95.44 103 LYS A C 1
ATOM 778 O O . LYS A 1 103 ? -3.593 4.716 -1.288 1.00 95.44 103 LYS A O 1
ATOM 783 N N . PHE A 1 104 ? -2.001 5.112 -2.826 1.00 95.88 104 PHE A N 1
ATOM 784 C CA . PHE A 1 104 ? -0.877 4.671 -2.016 1.00 95.88 104 PHE A CA 1
ATOM 785 C C . PHE A 1 104 ? -0.276 5.805 -1.193 1.00 95.88 104 PHE A C 1
ATOM 787 O O . PHE A 1 104 ? 0.019 5.594 -0.024 1.00 95.88 104 PHE A O 1
ATOM 794 N N . ILE A 1 105 ? -0.099 6.995 -1.769 1.00 94.62 105 ILE A N 1
ATOM 795 C CA . ILE A 1 105 ? 0.641 8.072 -1.098 1.00 94.62 105 ILE A CA 1
ATOM 796 C C . ILE A 1 105 ? -0.139 8.684 0.077 1.00 94.62 105 ILE A C 1
ATOM 798 O O . ILE A 1 105 ? -1.379 8.688 0.041 1.00 94.62 105 ILE A O 1
ATOM 802 N N . PRO A 1 106 ? 0.571 9.260 1.067 1.00 93.06 106 PRO A N 1
ATOM 803 C CA . PRO A 1 106 ? -0.021 10.064 2.130 1.00 93.06 106 PRO A CA 1
ATOM 804 C C . PRO A 1 106 ? -0.953 11.158 1.606 1.00 93.06 106 PRO A C 1
ATOM 806 O O . PRO A 1 106 ? -0.699 11.779 0.571 1.00 93.06 106 PRO A O 1
ATOM 809 N N . ARG A 1 107 ? -2.027 11.433 2.353 1.00 88.62 107 ARG A N 1
ATOM 810 C CA . ARG A 1 107 ? -3.045 12.424 1.964 1.00 88.62 107 ARG A CA 1
ATOM 811 C C . ARG A 1 107 ? -2.484 13.848 1.863 1.00 88.62 107 ARG A C 1
ATOM 813 O O . ARG A 1 107 ? -2.984 14.650 1.085 1.00 88.62 107 ARG A O 1
ATOM 820 N N . ASP A 1 108 ? -1.463 14.166 2.646 1.00 87.88 108 ASP A N 1
ATOM 821 C CA . ASP A 1 108 ? -0.768 15.455 2.654 1.00 87.88 108 ASP A CA 1
ATOM 822 C C . ASP A 1 108 ? 0.133 15.675 1.430 1.00 87.88 108 ASP A C 1
ATOM 824 O O . ASP A 1 108 ? 0.395 16.825 1.078 1.00 87.88 108 ASP A O 1
ATOM 828 N N . LEU A 1 109 ? 0.542 14.602 0.745 1.00 86.06 109 LEU A N 1
ATOM 829 C CA . LEU A 1 109 ? 1.317 14.680 -0.496 1.00 86.06 109 LEU A CA 1
ATOM 830 C C . LEU A 1 109 ? 0.432 14.728 -1.751 1.00 86.06 109 LEU A C 1
ATOM 832 O O . LEU A 1 109 ? 0.932 15.021 -2.841 1.00 86.06 109 LEU A O 1
ATOM 836 N N . GLU A 1 110 ? -0.874 14.472 -1.616 1.00 82.75 110 GLU A N 1
ATOM 837 C CA . GLU A 1 110 ? -1.813 14.553 -2.734 1.00 82.75 110 GLU A CA 1
ATOM 838 C C . GLU A 1 110 ? -1.801 15.943 -3.379 1.00 82.75 110 GLU A C 1
ATOM 840 O O . GLU A 1 110 ? -1.913 16.984 -2.730 1.00 82.75 110 GLU A O 1
ATOM 845 N N . ARG A 1 111 ? -1.752 15.949 -4.709 1.00 80.12 111 ARG A N 1
ATOM 846 C CA . ARG A 1 111 ? -1.759 17.116 -5.596 1.00 80.12 111 ARG A CA 1
ATOM 847 C C . ARG A 1 111 ? -0.565 18.056 -5.387 1.00 80.12 111 ARG A C 1
ATOM 849 O O . ARG A 1 111 ? -0.596 19.185 -5.885 1.00 80.12 111 ARG A O 1
ATOM 856 N N . GLY A 1 112 ? 0.478 17.592 -4.697 1.00 87.19 112 GLY A N 1
ATOM 857 C CA . GLY A 1 112 ? 1.743 18.293 -4.497 1.00 87.19 112 GLY A CA 1
ATOM 858 C C . GLY A 1 112 ? 2.777 18.024 -5.596 1.00 87.19 112 GLY A C 1
ATOM 859 O O . GLY A 1 112 ? 2.572 17.218 -6.505 1.00 87.19 112 GLY A O 1
ATOM 860 N N . GLU A 1 113 ? 3.921 18.706 -5.515 1.00 91.00 113 GLU A N 1
ATOM 861 C CA . GLU A 1 113 ? 5.085 18.384 -6.356 1.00 91.00 113 GLU A CA 1
ATOM 862 C C . GLU A 1 113 ? 5.682 17.019 -5.981 1.00 91.00 113 GLU A C 1
ATOM 864 O O . GLU A 1 113 ? 6.142 16.295 -6.861 1.00 91.00 113 GLU A O 1
ATOM 869 N N . ASP A 1 114 ? 5.591 16.619 -4.710 1.00 89.38 114 ASP A N 1
ATOM 870 C CA . ASP A 1 114 ? 6.096 15.331 -4.228 1.00 89.38 114 ASP A CA 1
ATOM 871 C C . ASP A 1 114 ? 5.372 14.143 -4.875 1.00 89.38 114 ASP A C 1
ATOM 873 O O . ASP A 1 114 ? 6.033 13.217 -5.348 1.00 89.38 114 ASP A O 1
ATOM 877 N N . GLU A 1 115 ? 4.038 14.199 -5.017 1.00 92.50 115 GLU A N 1
ATOM 878 C CA . GLU A 1 115 ? 3.278 13.204 -5.789 1.00 92.50 115 GLU A CA 1
ATOM 879 C C . GLU A 1 115 ? 3.809 13.104 -7.221 1.00 92.50 115 GLU A C 1
ATOM 881 O O . GLU A 1 115 ? 4.074 12.008 -7.716 1.00 92.50 115 GLU A O 1
ATOM 886 N N . LYS A 1 116 ? 3.993 14.244 -7.899 1.00 94.06 116 LYS A N 1
ATOM 887 C CA . LYS A 1 116 ? 4.453 14.266 -9.295 1.00 94.06 116 LYS A CA 1
ATOM 888 C C . LYS A 1 116 ? 5.858 13.698 -9.423 1.00 94.06 116 LYS A C 1
ATOM 890 O O . LYS A 1 116 ? 6.126 12.953 -10.365 1.00 94.06 116 LYS A O 1
ATOM 895 N N . HIS A 1 117 ? 6.752 14.036 -8.497 1.00 93.75 117 HIS A N 1
ATOM 896 C CA . HIS A 1 117 ? 8.115 13.519 -8.470 1.00 93.75 117 HIS A CA 1
ATOM 897 C C . HIS A 1 117 ? 8.137 12.015 -8.205 1.00 93.75 117 HIS A C 1
ATOM 899 O O . HIS A 1 117 ? 8.826 11.282 -8.919 1.00 93.75 117 HIS A O 1
ATOM 905 N N . PHE A 1 118 ? 7.345 11.541 -7.243 1.00 93.69 118 PHE A N 1
ATOM 906 C CA . PHE A 1 118 ? 7.212 10.123 -6.941 1.00 93.69 118 PHE A CA 1
ATOM 907 C C . PHE A 1 118 ? 6.648 9.352 -8.140 1.00 93.69 118 PHE A C 1
ATOM 909 O O . PHE A 1 118 ? 7.288 8.418 -8.627 1.00 93.69 118 PHE A O 1
ATOM 916 N N . LEU A 1 119 ? 5.531 9.805 -8.708 1.00 95.44 119 LEU A N 1
ATOM 917 C CA . LEU A 1 119 ? 4.914 9.224 -9.901 1.00 95.44 119 LEU A CA 1
ATOM 918 C C . LEU A 1 119 ? 5.875 9.201 -11.097 1.00 95.44 119 LEU A C 1
ATOM 920 O O . LEU A 1 119 ? 6.021 8.178 -11.767 1.00 95.44 119 LEU A O 1
ATOM 924 N N . ALA A 1 120 ? 6.565 10.313 -11.365 1.00 95.56 120 ALA A N 1
ATOM 925 C CA . ALA A 1 120 ? 7.544 10.392 -12.444 1.00 95.56 120 ALA A CA 1
ATOM 926 C C . ALA A 1 120 ? 8.717 9.429 -12.222 1.00 95.56 120 ALA A C 1
ATOM 928 O O . ALA A 1 120 ? 9.232 8.873 -13.191 1.00 95.56 120 ALA A O 1
ATOM 929 N N . SER A 1 121 ? 9.130 9.218 -10.970 1.00 95.38 121 SER A N 1
ATOM 930 C CA . SER A 1 121 ? 10.189 8.267 -10.642 1.00 95.38 121 SER A CA 1
ATOM 931 C C . SER A 1 121 ? 9.768 6.824 -10.924 1.00 95.38 121 SER A C 1
ATOM 933 O O . SER A 1 121 ? 10.512 6.116 -11.594 1.00 95.38 121 SER A O 1
ATOM 935 N N . LEU A 1 122 ? 8.551 6.420 -10.539 1.00 95.81 122 LEU A N 1
ATOM 936 C CA . LEU A 1 122 ? 8.026 5.077 -10.814 1.00 95.81 122 LEU A CA 1
ATOM 937 C C . LEU A 1 122 ? 7.831 4.826 -12.314 1.00 95.81 122 LEU A C 1
ATOM 939 O O . LEU A 1 122 ? 8.089 3.734 -12.802 1.00 95.81 122 LEU A O 1
ATOM 943 N N . LYS A 1 123 ? 7.425 5.852 -13.072 1.00 95.06 123 LYS A N 1
ATOM 944 C CA . LYS A 1 123 ? 7.274 5.754 -14.534 1.00 95.06 123 LYS A CA 1
ATOM 945 C C . LYS A 1 123 ? 8.603 5.630 -15.281 1.00 95.06 123 LYS A C 1
ATOM 947 O O . LYS A 1 123 ? 8.622 5.115 -16.395 1.00 95.06 123 LYS A O 1
ATOM 952 N N . ARG A 1 124 ? 9.695 6.155 -14.718 1.00 96.31 124 ARG A N 1
ATOM 953 C CA . ARG A 1 124 ? 11.035 6.110 -15.330 1.00 96.31 124 ARG A CA 1
ATOM 954 C C . ARG A 1 124 ? 11.831 4.884 -14.902 1.00 96.31 124 ARG A C 1
ATOM 956 O O . ARG A 1 124 ? 12.647 4.406 -15.683 1.00 96.31 124 ARG A O 1
ATOM 963 N N . ASP A 1 125 ? 11.610 4.411 -13.682 1.00 95.38 125 ASP A N 1
ATOM 964 C CA . ASP A 1 125 ? 12.345 3.311 -13.073 1.00 95.38 125 ASP A CA 1
ATOM 965 C C . ASP A 1 125 ? 11.443 2.081 -12.919 1.00 95.38 125 ASP A C 1
ATOM 967 O O . ASP A 1 125 ? 10.688 1.931 -11.955 1.00 95.38 125 ASP A O 1
ATOM 971 N N . VAL A 1 126 ? 11.530 1.201 -13.917 1.00 93.06 126 VAL A N 1
ATOM 972 C CA . VAL A 1 126 ? 10.736 -0.030 -13.997 1.00 93.06 126 VAL A CA 1
ATOM 973 C C . VAL A 1 126 ? 11.080 -0.996 -12.865 1.00 93.06 126 VAL A C 1
ATOM 975 O O . VAL A 1 126 ? 10.184 -1.659 -12.347 1.00 93.06 126 VAL A O 1
ATOM 978 N N . GLU A 1 127 ? 12.346 -1.060 -12.447 1.00 92.19 127 GLU A N 1
ATOM 979 C CA . GLU A 1 127 ? 12.760 -1.933 -11.346 1.00 92.19 127 GLU A CA 1
ATOM 980 C C . GLU A 1 127 ? 12.204 -1.431 -10.019 1.00 92.19 127 GLU A C 1
ATOM 982 O O . GLU A 1 127 ? 11.658 -2.217 -9.246 1.00 92.19 127 GLU A O 1
ATOM 987 N N . ARG A 1 128 ? 12.247 -0.116 -9.778 1.00 93.06 128 ARG A N 1
ATOM 988 C CA . ARG A 1 128 ? 11.618 0.478 -8.595 1.00 93.06 128 ARG A CA 1
ATOM 989 C C . ARG A 1 128 ? 10.120 0.194 -8.549 1.00 93.06 128 ARG A C 1
ATOM 991 O O . ARG A 1 128 ? 9.601 -0.149 -7.488 1.00 93.06 128 ARG A O 1
ATOM 998 N N . TRP A 1 129 ? 9.426 0.330 -9.678 1.00 95.00 129 TRP A N 1
ATOM 999 C CA . TRP A 1 129 ? 8.006 -0.002 -9.763 1.00 95.00 129 TRP A CA 1
ATOM 1000 C C . TRP A 1 129 ? 7.746 -1.490 -9.495 1.00 95.00 129 TRP A C 1
ATOM 1002 O O . TRP A 1 129 ? 6.882 -1.816 -8.681 1.00 95.00 129 TRP A O 1
ATOM 1012 N N . ARG A 1 130 ? 8.525 -2.390 -10.108 1.00 93.75 130 ARG A N 1
ATOM 1013 C CA . ARG A 1 130 ? 8.426 -3.842 -9.892 1.00 93.75 130 ARG A CA 1
ATOM 1014 C C . ARG A 1 130 ? 8.625 -4.209 -8.423 1.00 93.75 130 ARG A C 1
ATOM 1016 O O . ARG A 1 130 ? 7.809 -4.945 -7.876 1.00 93.75 130 ARG A O 1
ATOM 1023 N N . LEU A 1 131 ? 9.664 -3.671 -7.783 1.00 91.12 131 LEU A N 1
ATOM 1024 C CA . LEU A 1 131 ? 9.945 -3.910 -6.367 1.00 91.12 131 LEU A CA 1
ATOM 1025 C C . LEU A 1 131 ? 8.787 -3.442 -5.484 1.00 91.12 131 LEU A C 1
ATOM 1027 O O . LEU A 1 131 ? 8.325 -4.208 -4.649 1.00 91.12 131 LEU A O 1
ATOM 1031 N N . LEU A 1 132 ? 8.254 -2.239 -5.714 1.00 93.44 132 LEU A N 1
ATOM 1032 C CA . LEU A 1 132 ? 7.100 -1.742 -4.960 1.00 93.44 132 LEU A CA 1
ATOM 1033 C C . LEU A 1 132 ? 5.863 -2.640 -5.137 1.00 93.44 132 LEU A C 1
ATOM 1035 O O . LEU A 1 132 ? 5.150 -2.915 -4.174 1.00 93.44 132 LEU A O 1
ATOM 1039 N N . CYS A 1 133 ? 5.617 -3.144 -6.349 1.00 93.94 133 CYS A N 1
ATOM 1040 C CA . CYS A 1 133 ? 4.535 -4.101 -6.591 1.00 93.94 133 CYS A CA 1
ATOM 1041 C C . CYS A 1 133 ? 4.733 -5.404 -5.804 1.00 93.94 133 CYS A C 1
ATOM 1043 O O . CYS A 1 133 ? 3.774 -5.924 -5.235 1.00 93.94 133 CYS A O 1
ATOM 1045 N N . GLU A 1 134 ? 5.960 -5.929 -5.773 1.00 90.88 134 GLU A N 1
ATOM 1046 C CA . GLU A 1 134 ? 6.312 -7.142 -5.027 1.00 90.88 134 GLU A CA 1
ATOM 1047 C C . GLU A 1 134 ? 6.146 -6.953 -3.520 1.00 90.88 134 GLU A C 1
ATOM 1049 O O . GLU A 1 134 ? 5.583 -7.824 -2.862 1.00 90.88 134 GLU A O 1
ATOM 1054 N N . GLU A 1 135 ? 6.559 -5.803 -2.986 1.00 91.81 135 GLU A N 1
ATOM 1055 C CA . GLU A 1 135 ? 6.381 -5.450 -1.576 1.00 91.81 135 GLU A CA 1
ATOM 1056 C C . GLU A 1 135 ? 4.901 -5.472 -1.180 1.00 91.81 135 GLU A C 1
ATOM 1058 O O . GLU A 1 135 ? 4.514 -6.160 -0.234 1.00 91.81 135 GLU A O 1
ATOM 1063 N N . ILE A 1 136 ? 4.047 -4.778 -1.937 1.00 94.12 136 ILE A N 1
ATOM 1064 C CA . ILE A 1 136 ? 2.614 -4.714 -1.626 1.00 94.12 136 ILE A CA 1
ATOM 1065 C C . ILE A 1 136 ? 1.927 -6.063 -1.828 1.00 94.12 136 ILE A C 1
ATOM 1067 O O . ILE A 1 136 ? 1.084 -6.441 -1.015 1.00 94.12 136 ILE A O 1
ATOM 1071 N N . ALA A 1 137 ? 2.301 -6.821 -2.861 1.00 92.25 137 ALA A N 1
ATOM 1072 C CA . ALA A 1 137 ? 1.778 -8.169 -3.068 1.00 92.25 137 ALA A CA 1
ATOM 1073 C C . ALA A 1 137 ? 2.161 -9.115 -1.924 1.00 92.25 137 ALA A C 1
ATOM 1075 O O . ALA A 1 137 ? 1.348 -9.939 -1.510 1.00 92.25 137 ALA A O 1
ATOM 1076 N N . LEU A 1 138 ? 3.376 -8.987 -1.393 1.00 91.38 138 LEU A N 1
ATOM 1077 C CA . LEU A 1 138 ? 3.852 -9.795 -0.280 1.00 91.38 138 LEU A CA 1
ATOM 1078 C C . LEU A 1 138 ? 3.108 -9.450 1.019 1.00 91.38 138 LEU A C 1
ATOM 1080 O O . LEU A 1 138 ? 2.689 -10.358 1.737 1.00 91.38 138 LEU A O 1
ATOM 1084 N N . VAL A 1 139 ? 2.865 -8.161 1.280 1.00 91.94 139 VAL A N 1
ATOM 1085 C CA . VAL A 1 139 ? 2.050 -7.718 2.423 1.00 91.94 139 VAL A CA 1
ATOM 1086 C C . VAL A 1 139 ? 0.597 -8.186 2.297 1.00 91.94 139 VAL A C 1
ATOM 1088 O O . VAL A 1 139 ? 0.069 -8.738 3.261 1.00 91.94 139 VAL A O 1
ATOM 1091 N N . ASP A 1 140 ? -0.040 -8.020 1.130 1.00 92.56 140 ASP A N 1
ATOM 1092 C CA . ASP A 1 140 ? -1.423 -8.466 0.880 1.00 92.56 140 ASP A CA 1
ATOM 1093 C C . ASP A 1 140 ? -1.585 -9.980 1.025 1.00 92.56 140 ASP A C 1
ATOM 1095 O O . ASP A 1 140 ? -2.571 -10.460 1.595 1.00 92.56 140 ASP A O 1
ATOM 1099 N N . ALA A 1 141 ? -0.618 -10.736 0.507 1.00 89.75 141 ALA A N 1
ATOM 1100 C CA . ALA A 1 141 ? -0.681 -12.179 0.565 1.00 89.75 141 ALA A CA 1
ATOM 1101 C C . ALA A 1 141 ? -0.568 -12.702 1.989 1.00 89.75 141 ALA A C 1
ATOM 1103 O O . ALA A 1 141 ? -1.195 -13.699 2.334 1.00 89.75 141 ALA A O 1
ATOM 1104 N N . GLY A 1 142 ? 0.218 -12.019 2.820 1.00 79.06 142 GLY A N 1
ATOM 1105 C CA . GLY A 1 142 ? 0.568 -12.511 4.136 1.00 79.06 142 GLY A CA 1
ATOM 1106 C C . GLY A 1 142 ? 1.337 -13.835 4.073 1.00 79.06 142 GLY A C 1
ATOM 1107 O O . GLY A 1 142 ? 1.383 -14.563 3.081 1.00 79.06 142 GLY A O 1
ATOM 1108 N N . GLY A 1 143 ? 2.028 -14.153 5.155 1.00 77.50 143 GLY A N 1
ATOM 1109 C CA . GLY A 1 143 ? 2.836 -15.361 5.230 1.00 77.50 143 GLY A CA 1
ATOM 1110 C C . GLY A 1 143 ? 3.770 -15.308 6.421 1.00 77.50 143 GLY A C 1
ATOM 1111 O O . GLY A 1 143 ? 3.856 -14.291 7.099 1.00 77.50 143 GLY A O 1
ATOM 1112 N N . ALA A 1 144 ? 4.515 -16.387 6.662 1.00 73.19 144 ALA A N 1
ATOM 1113 C CA . ALA A 1 144 ? 5.420 -16.475 7.814 1.00 73.19 144 ALA A CA 1
ATOM 1114 C C . ALA A 1 144 ? 6.472 -15.346 7.865 1.00 73.19 144 ALA A C 1
ATOM 1116 O O . ALA A 1 144 ? 6.987 -15.028 8.932 1.00 73.19 144 ALA A O 1
ATOM 1117 N N . ARG A 1 145 ? 6.772 -14.741 6.709 1.00 78.81 145 ARG A N 1
ATOM 1118 C CA . ARG A 1 145 ? 7.752 -13.660 6.544 1.00 78.81 145 ARG A CA 1
ATOM 1119 C C . ARG A 1 145 ? 7.153 -12.260 6.677 1.00 78.81 145 ARG A C 1
ATOM 1121 O O . ARG A 1 145 ? 7.896 -11.300 6.538 1.00 78.81 145 ARG A O 1
ATOM 1128 N N . VAL A 1 146 ? 5.846 -12.136 6.916 1.00 84.75 146 VAL A N 1
ATOM 1129 C CA . VAL A 1 146 ? 5.143 -10.856 7.083 1.00 84.75 146 VAL A CA 1
ATOM 1130 C C . VAL A 1 146 ? 4.482 -10.842 8.445 1.00 84.75 146 VAL A C 1
ATOM 1132 O O . VAL A 1 146 ? 3.720 -11.744 8.787 1.00 84.75 146 VAL A O 1
ATOM 1135 N N . ARG A 1 147 ? 4.744 -9.800 9.225 1.00 85.75 147 ARG A N 1
ATOM 1136 C CA . ARG A 1 147 ? 4.120 -9.617 10.534 1.00 85.75 147 ARG A CA 1
ATOM 1137 C C . ARG A 1 147 ? 3.730 -8.165 10.737 1.00 85.75 147 ARG A C 1
ATOM 1139 O O . ARG A 1 147 ? 4.473 -7.268 10.345 1.00 85.75 147 ARG A O 1
ATOM 1146 N N . VAL A 1 148 ? 2.590 -7.943 11.384 1.00 84.38 148 VAL A N 1
ATOM 1147 C CA . VAL A 1 148 ? 2.293 -6.637 11.977 1.00 84.38 148 VAL A CA 1
ATOM 1148 C C . VAL A 1 148 ? 3.202 -6.466 13.182 1.00 84.38 148 VAL A C 1
ATOM 1150 O O . VAL A 1 148 ? 3.342 -7.377 14.000 1.00 84.38 148 VAL A O 1
ATOM 1153 N N . ILE A 1 149 ? 3.872 -5.323 13.252 1.00 82.94 149 ILE A N 1
ATOM 1154 C CA . ILE A 1 149 ? 4.841 -5.029 14.312 1.00 82.94 149 ILE A CA 1
ATOM 1155 C C . ILE A 1 149 ? 4.434 -3.844 15.181 1.00 82.94 149 ILE A C 1
ATOM 1157 O O . ILE A 1 149 ? 4.989 -3.689 16.267 1.00 82.94 149 ILE A O 1
ATOM 1161 N N . SER A 1 150 ? 3.474 -3.032 14.734 1.00 82.19 150 SER A N 1
ATOM 1162 C CA . SER A 1 150 ? 2.998 -1.857 15.462 1.00 82.19 150 SER A CA 1
ATOM 1163 C C . SER A 1 150 ? 1.670 -1.347 14.895 1.00 82.19 150 SER A C 1
ATOM 1165 O O . SER A 1 150 ? 1.279 -1.695 13.778 1.00 82.19 150 SER A O 1
ATOM 1167 N N . GLY A 1 151 ? 1.004 -0.476 15.653 1.00 83.88 151 GLY A N 1
ATOM 1168 C CA . GLY A 1 151 ? -0.283 0.122 15.305 1.00 83.88 151 GLY A CA 1
ATOM 1169 C C . GLY A 1 151 ? -1.457 -0.447 16.100 1.00 83.88 151 GLY A C 1
ATOM 1170 O O . GLY A 1 151 ? -1.365 -1.502 16.721 1.00 83.88 151 GLY A O 1
ATOM 1171 N N . ASP A 1 152 ? -2.561 0.294 16.103 1.00 87.00 152 ASP A N 1
ATOM 1172 C CA . ASP A 1 152 ? -3.830 -0.109 16.721 1.00 87.00 152 ASP A CA 1
ATOM 1173 C C . ASP A 1 152 ? -4.757 -0.837 15.731 1.00 87.00 152 ASP A C 1
ATOM 1175 O O . ASP A 1 152 ? -5.854 -1.241 16.107 1.00 87.00 152 ASP A O 1
ATOM 1179 N N . GLU A 1 153 ? -4.334 -0.971 14.466 1.00 87.38 153 GLU A N 1
ATOM 1180 C CA . GLU A 1 153 ? -5.114 -1.510 13.346 1.00 87.38 153 GLU A CA 1
ATOM 1181 C C . GLU A 1 153 ? -6.442 -0.766 13.102 1.00 87.38 153 GLU A C 1
ATOM 1183 O O . GLU A 1 153 ? -7.351 -1.274 12.445 1.00 87.38 153 GLU A O 1
ATOM 1188 N N . ILE A 1 154 ? -6.558 0.467 13.600 1.00 86.56 154 ILE A N 1
ATOM 1189 C CA . ILE A 1 154 ? -7.724 1.348 13.445 1.00 86.56 154 ILE A CA 1
ATOM 1190 C C . ILE A 1 154 ? -7.303 2.648 12.755 1.00 86.56 154 ILE A C 1
ATOM 1192 O O . ILE A 1 154 ? -7.920 3.071 11.774 1.00 86.56 154 ILE A O 1
ATOM 1196 N N . THR A 1 155 ? -6.236 3.260 13.260 1.00 91.50 155 THR A N 1
ATOM 1197 C CA . THR A 1 155 ? -5.640 4.502 12.769 1.00 91.50 155 THR A CA 1
ATOM 1198 C C . THR A 1 155 ? -4.298 4.263 12.091 1.00 91.50 155 THR A C 1
ATOM 1200 O O . THR A 1 155 ? -3.961 4.976 11.149 1.00 91.50 155 THR A O 1
ATOM 1203 N N . ARG A 1 156 ? -3.545 3.248 12.530 1.00 94.06 156 ARG A N 1
ATOM 1204 C CA . ARG A 1 156 ? -2.210 2.928 12.013 1.00 94.06 156 ARG A CA 1
ATOM 1205 C C . ARG A 1 156 ? -1.964 1.424 12.030 1.00 94.06 156 ARG A C 1
ATOM 1207 O O . ARG A 1 156 ? -2.399 0.733 12.948 1.00 94.06 156 ARG A O 1
ATOM 1214 N N . CYS A 1 157 ? -1.231 0.928 11.041 1.00 94.31 157 CYS A N 1
ATOM 1215 C CA . CYS A 1 157 ? -0.772 -0.454 10.977 1.00 94.31 157 CYS A CA 1
ATOM 1216 C C . CYS A 1 157 ? 0.591 -0.519 10.287 1.00 94.31 157 CYS A C 1
ATOM 1218 O O . CYS A 1 157 ? 0.730 -0.090 9.145 1.00 94.31 157 CYS A O 1
ATOM 1220 N N . GLU A 1 158 ? 1.590 -1.068 10.969 1.00 94.25 15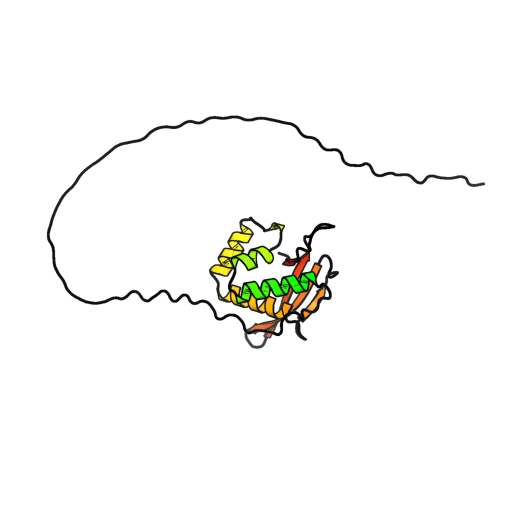8 GLU A N 1
ATOM 1221 C CA . GLU A 1 158 ? 2.950 -1.212 10.456 1.00 94.25 158 GLU A CA 1
ATOM 1222 C C . GLU A 1 158 ? 3.264 -2.682 10.198 1.00 94.25 158 GLU A C 1
ATOM 1224 O O . GLU A 1 158 ? 3.164 -3.528 11.094 1.00 94.25 158 GLU A O 1
ATOM 1229 N N . PHE A 1 159 ? 3.661 -2.984 8.968 1.00 92.94 159 PHE A N 1
ATOM 1230 C CA . PHE A 1 159 ? 4.064 -4.311 8.539 1.00 92.94 159 PHE A CA 1
ATOM 1231 C C . PHE A 1 159 ? 5.578 -4.363 8.415 1.00 92.94 159 PHE A C 1
ATOM 1233 O O . PHE A 1 159 ? 6.171 -3.521 7.744 1.00 92.94 159 PHE A O 1
ATOM 1240 N N . ARG A 1 160 ? 6.186 -5.404 8.982 1.00 90.25 160 ARG A N 1
ATOM 1241 C CA . ARG A 1 160 ? 7.562 -5.791 8.679 1.00 90.25 160 ARG A CA 1
ATOM 1242 C C . ARG A 1 160 ? 7.557 -7.048 7.838 1.00 90.25 160 ARG A C 1
ATOM 1244 O O . ARG A 1 160 ? 6.830 -8.000 8.143 1.00 90.25 160 ARG A O 1
ATOM 1251 N N . PHE A 1 161 ? 8.392 -7.058 6.812 1.00 89.25 161 PHE A N 1
ATOM 1252 C CA . PHE A 1 161 ? 8.538 -8.197 5.935 1.00 89.25 161 PHE A CA 1
ATOM 1253 C C . PHE A 1 161 ? 9.948 -8.344 5.381 1.00 89.25 161 PHE A C 1
ATOM 1255 O O . PHE A 1 161 ? 10.698 -7.383 5.240 1.00 89.25 161 PHE A O 1
ATOM 1262 N N . GLU A 1 162 ? 10.297 -9.577 5.054 1.00 87.62 162 GLU A N 1
ATOM 1263 C CA . GLU A 1 162 ? 11.625 -9.917 4.568 1.00 87.62 162 GLU A CA 1
ATOM 1264 C C . GLU A 1 162 ? 11.682 -9.955 3.036 1.00 87.62 162 GLU A C 1
ATOM 1266 O O . GLU A 1 162 ? 10.947 -10.715 2.396 1.00 87.62 162 GLU A O 1
ATOM 1271 N N . MET A 1 163 ? 12.630 -9.223 2.450 1.00 80.69 163 MET A N 1
ATOM 1272 C CA . MET A 1 163 ? 12.933 -9.266 1.016 1.00 80.69 163 MET A CA 1
ATOM 1273 C C . MET A 1 163 ? 14.310 -9.895 0.754 1.00 80.69 163 MET A C 1
ATOM 1275 O O . MET A 1 163 ? 15.220 -9.755 1.579 1.00 80.69 163 MET A O 1
ATOM 1279 N N . PRO A 1 164 ? 14.498 -10.595 -0.382 1.00 75.25 164 PRO A N 1
ATOM 1280 C CA . PRO A 1 164 ? 15.822 -11.035 -0.807 1.00 75.25 164 PRO A CA 1
ATOM 1281 C C . PRO A 1 164 ? 16.732 -9.821 -1.036 1.00 75.25 164 PRO A C 1
ATOM 1283 O O . PRO A 1 164 ? 16.385 -8.916 -1.792 1.00 75.25 164 PRO A O 1
ATOM 1286 N N . GLY A 1 165 ? 17.886 -9.799 -0.380 1.00 72.12 165 GLY A N 1
ATOM 1287 C CA . GLY A 1 165 ? 18.960 -8.841 -0.614 1.00 72.12 165 GLY A CA 1
ATOM 1288 C C . GLY A 1 165 ? 20.040 -9.400 -1.539 1.00 72.12 165 GLY A C 1
ATOM 1289 O O . GLY A 1 165 ? 19.983 -10.540 -2.009 1.00 72.12 165 GLY A O 1
ATOM 1290 N N . GLU A 1 166 ? 21.065 -8.592 -1.795 1.00 68.56 166 GLU A N 1
ATOM 1291 C CA . GLU A 1 166 ? 22.238 -9.050 -2.536 1.00 68.56 166 GLU A CA 1
ATOM 1292 C C . GLU A 1 166 ? 23.031 -10.078 -1.710 1.00 68.56 166 GLU A C 1
ATOM 1294 O O . GLU A 1 166 ? 23.246 -9.894 -0.512 1.00 68.56 166 GLU A O 1
ATOM 1299 N N . ARG A 1 167 ? 23.517 -11.141 -2.370 1.00 73.44 167 ARG A N 1
ATOM 1300 C CA . ARG A 1 167 ? 24.400 -12.176 -1.788 1.00 73.44 167 ARG A CA 1
ATOM 1301 C C . ARG A 1 167 ? 23.787 -12.973 -0.628 1.00 73.44 167 ARG A C 1
ATOM 1303 O O . ARG A 1 167 ? 24.429 -13.144 0.400 1.00 73.44 167 ARG A O 1
ATOM 1310 N N . GLU A 1 168 ? 22.561 -13.466 -0.804 1.00 71.62 168 GLU A N 1
ATOM 1311 C CA . GLU A 1 168 ? 21.855 -14.318 0.179 1.00 71.62 168 GLU A CA 1
ATOM 1312 C C . GLU A 1 168 ? 21.510 -13.618 1.508 1.00 71.62 168 GLU A C 1
ATOM 1314 O O . GLU A 1 168 ? 20.928 -14.231 2.402 1.00 71.62 168 GLU A O 1
ATOM 1319 N N . CYS A 1 169 ? 21.796 -12.320 1.633 1.00 68.00 169 CYS A N 1
ATOM 1320 C CA . CYS A 1 169 ? 21.333 -11.520 2.755 1.00 68.00 169 CYS A CA 1
ATOM 1321 C C . CYS A 1 169 ? 19.812 -11.350 2.679 1.00 68.00 169 CYS A C 1
ATOM 1323 O O . CYS A 1 169 ? 19.262 -11.074 1.615 1.00 68.00 169 CYS A O 1
ATOM 1325 N N . VAL A 1 170 ? 19.129 -11.468 3.814 1.00 79.19 170 VAL A N 1
ATOM 1326 C CA . VAL A 1 170 ? 17.720 -11.085 3.949 1.00 79.19 170 VAL A CA 1
ATOM 1327 C C . VAL A 1 170 ? 17.671 -9.669 4.508 1.00 79.19 170 VAL A C 1
ATOM 1329 O O . VAL A 1 170 ? 18.370 -9.367 5.474 1.00 79.19 170 VAL A O 1
ATOM 1332 N N . ILE A 1 171 ? 16.879 -8.798 3.885 1.00 82.88 171 ILE A N 1
ATOM 1333 C CA . ILE A 1 171 ? 16.681 -7.423 4.347 1.00 82.88 171 ILE A CA 1
ATOM 1334 C C . ILE A 1 171 ? 15.270 -7.320 4.918 1.00 82.88 171 ILE A C 1
ATOM 1336 O O . ILE A 1 171 ? 14.298 -7.636 4.227 1.00 82.88 171 ILE A O 1
ATOM 1340 N N . ASP A 1 172 ? 15.168 -6.854 6.160 1.00 86.44 172 ASP A N 1
ATOM 1341 C CA . ASP A 1 172 ? 13.896 -6.454 6.752 1.00 86.44 172 ASP A CA 1
ATOM 1342 C C . ASP A 1 172 ? 13.468 -5.109 6.162 1.00 86.44 172 ASP A C 1
ATOM 1344 O O . ASP A 1 172 ? 14.219 -4.130 6.182 1.00 86.44 172 ASP A O 1
ATOM 1348 N N . ARG A 1 173 ? 12.254 -5.066 5.625 1.00 89.94 173 ARG A N 1
ATOM 1349 C CA . ARG A 1 173 ? 11.601 -3.852 5.146 1.00 89.94 173 ARG A CA 1
ATOM 1350 C C . ARG A 1 173 ? 10.334 -3.609 5.935 1.00 89.94 173 ARG A C 1
ATOM 1352 O O . ARG A 1 173 ? 9.716 -4.537 6.459 1.00 89.94 173 ARG A O 1
ATOM 1359 N N . GLU A 1 174 ? 9.969 -2.342 6.005 1.00 91.38 174 GLU A N 1
ATOM 1360 C CA . GLU A 1 174 ? 8.808 -1.874 6.739 1.00 91.38 174 GLU A CA 1
ATOM 1361 C C . GLU A 1 174 ? 7.940 -1.036 5.817 1.00 91.38 174 GLU A C 1
ATOM 1363 O O . GLU A 1 174 ? 8.438 -0.255 5.004 1.00 91.38 174 GLU A O 1
ATOM 1368 N N . VAL A 1 175 ? 6.632 -1.220 5.946 1.00 92.19 175 VAL A N 1
ATOM 1369 C CA . VAL A 1 175 ? 5.647 -0.318 5.368 1.00 92.19 175 VAL A CA 1
ATOM 1370 C C . VAL A 1 175 ? 4.590 -0.038 6.415 1.00 92.19 175 VAL A C 1
ATOM 1372 O O . VAL A 1 175 ? 4.027 -0.944 7.033 1.00 92.19 175 VAL A O 1
ATOM 1375 N N . GLU A 1 176 ? 4.319 1.237 6.614 1.00 95.06 176 GLU A N 1
ATOM 1376 C CA . GLU A 1 176 ? 3.281 1.698 7.512 1.00 95.06 176 GLU A CA 1
ATOM 1377 C C . GLU A 1 176 ? 2.101 2.207 6.703 1.00 95.06 176 GLU A C 1
ATOM 1379 O O . GLU A 1 176 ? 2.278 2.926 5.724 1.00 95.06 176 GLU A O 1
ATOM 1384 N N . PHE A 1 177 ? 0.898 1.860 7.146 1.00 96.19 177 PHE A N 1
ATOM 1385 C CA . PHE A 1 177 ? -0.346 2.422 6.660 1.00 96.19 177 PHE A CA 1
ATOM 1386 C C . PHE A 1 177 ? -1.025 3.243 7.752 1.00 96.19 177 PHE A C 1
ATOM 1388 O O . PHE A 1 177 ? -1.132 2.802 8.897 1.00 96.19 177 PHE A O 1
ATOM 1395 N N . VAL A 1 178 ? -1.541 4.407 7.371 1.00 95.69 178 VAL A N 1
ATOM 1396 C CA . VAL A 1 178 ? -2.312 5.322 8.215 1.00 95.69 178 VAL A CA 1
ATOM 1397 C C . VAL A 1 178 ? -3.700 5.499 7.614 1.00 95.69 178 VAL A C 1
ATOM 1399 O O . VAL A 1 178 ? -3.852 5.657 6.401 1.00 95.69 178 VAL A O 1
ATOM 1402 N N . ASN A 1 179 ? -4.721 5.462 8.462 1.00 95.12 179 ASN A N 1
ATOM 1403 C CA . ASN A 1 179 ? -6.096 5.755 8.090 1.00 95.12 179 ASN A CA 1
ATOM 1404 C C . ASN A 1 179 ? -6.370 7.254 8.256 1.00 95.12 179 ASN A C 1
ATOM 1406 O O . ASN A 1 179 ? -6.447 7.758 9.375 1.00 95.12 179 ASN A O 1
ATOM 1410 N N . TYR A 1 180 ? -6.553 7.960 7.143 1.00 92.88 180 TYR A N 1
ATOM 1411 C CA . TYR A 1 180 ? -6.815 9.404 7.123 1.00 92.88 180 TYR A CA 1
ATOM 1412 C C . TYR A 1 180 ? -8.306 9.771 7.191 1.00 92.88 180 TYR A C 1
ATOM 1414 O O . TYR A 1 180 ? -8.660 10.942 7.006 1.00 92.88 180 TYR A O 1
ATOM 1422 N N . ALA A 1 181 ? -9.188 8.792 7.406 1.00 91.94 181 ALA A N 1
ATOM 1423 C CA . ALA A 1 181 ? -10.620 9.029 7.525 1.00 91.94 181 ALA A CA 1
ATOM 1424 C C . ALA A 1 181 ? -10.957 9.766 8.826 1.00 91.94 181 ALA A C 1
ATOM 1426 O O . ALA A 1 181 ? -10.477 9.413 9.904 1.00 91.94 181 ALA A O 1
ATOM 1427 N N . SER A 1 182 ? -11.828 10.770 8.731 1.00 88.62 182 SER A N 1
ATOM 1428 C CA . SER A 1 182 ? -12.443 11.376 9.914 1.00 88.62 182 SER A CA 1
ATOM 1429 C C . SER A 1 182 ? -13.577 10.495 10.446 1.00 88.62 182 SER A C 1
ATOM 1431 O O . SER A 1 182 ? -14.073 9.599 9.762 1.00 88.62 182 SER A O 1
ATOM 1433 N N . GLU A 1 183 ? -14.036 10.770 11.667 1.00 84.00 183 GLU A N 1
ATOM 1434 C CA . GLU A 1 183 ? -15.183 10.068 12.248 1.00 84.00 183 GLU A CA 1
ATOM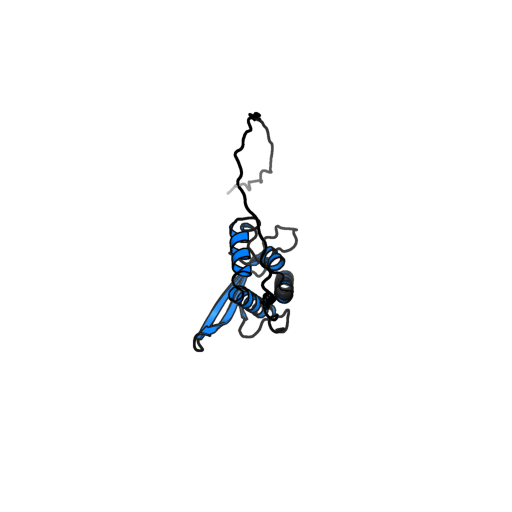 1435 C C . GLU A 1 183 ? -16.418 10.164 11.329 1.00 84.00 183 GLU A C 1
ATOM 1437 O O . GLU A 1 183 ? -16.862 11.255 10.966 1.00 84.00 183 GLU A O 1
ATOM 1442 N N . GLY A 1 184 ? -16.963 9.007 10.937 1.00 83.44 184 GLY A N 1
ATOM 14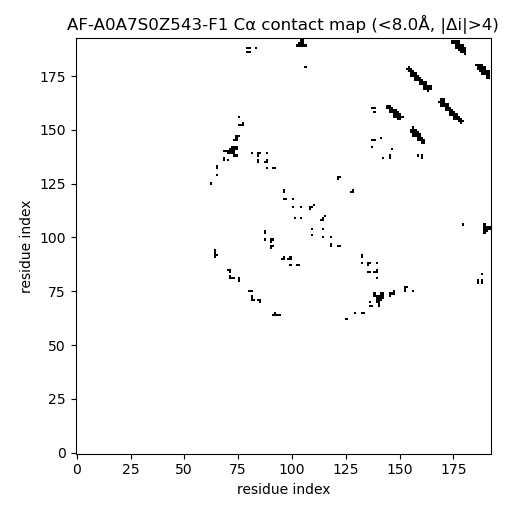43 C CA . GLY A 1 184 ? -18.110 8.902 10.027 1.00 83.44 184 GLY A CA 1
ATOM 1444 C C . GLY A 1 184 ? -17.766 8.909 8.531 1.00 83.44 184 GLY A C 1
ATOM 1445 O O . GLY A 1 184 ? -18.669 8.739 7.710 1.00 83.44 184 GLY A O 1
ATOM 1446 N N . GLU A 1 185 ? -16.495 9.065 8.158 1.00 89.69 185 GLU A N 1
ATOM 1447 C CA . GLU A 1 185 ? -16.030 8.891 6.780 1.00 89.69 185 GLU A CA 1
ATOM 1448 C C . GLU A 1 185 ? -15.661 7.427 6.499 1.00 89.69 185 GLU A C 1
ATOM 1450 O O . GLU A 1 185 ? -15.406 6.627 7.401 1.00 89.69 185 GLU A O 1
ATOM 1455 N N . ARG A 1 186 ? -15.627 7.061 5.215 1.00 91.19 186 ARG A N 1
ATOM 1456 C CA . ARG A 1 186 ? -15.101 5.758 4.800 1.00 91.19 186 ARG A CA 1
ATOM 1457 C C . ARG A 1 186 ? -13.596 5.717 5.067 1.00 91.19 186 ARG A C 1
ATOM 1459 O O . ARG A 1 186 ? -12.917 6.699 4.784 1.00 91.19 186 ARG A O 1
ATOM 1466 N N . ALA A 1 187 ? -13.095 4.572 5.531 1.00 93.25 187 ALA A N 1
ATOM 1467 C CA . ALA A 1 187 ? -11.672 4.346 5.756 1.00 93.25 187 ALA A CA 1
ATOM 1468 C C . ALA A 1 187 ? -10.818 4.757 4.540 1.00 93.25 187 ALA A C 1
A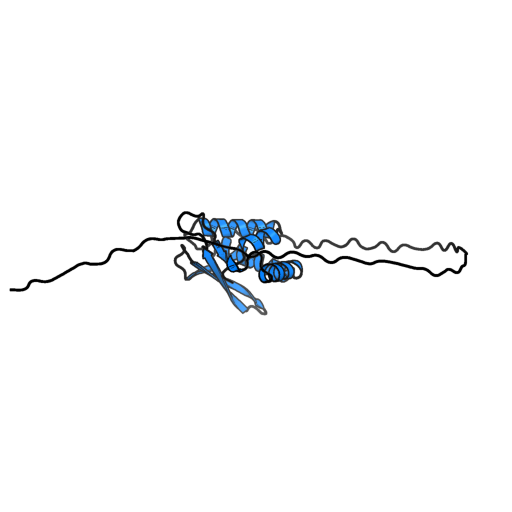TOM 1470 O O . ALA A 1 187 ? -11.121 4.397 3.397 1.00 93.25 187 ALA A O 1
ATOM 1471 N N . ASP A 1 188 ? -9.736 5.485 4.808 1.00 94.62 188 ASP A N 1
ATOM 1472 C CA . ASP A 1 188 ? -8.786 5.973 3.810 1.00 94.62 188 ASP A CA 1
ATOM 1473 C C . ASP A 1 188 ? -7.363 5.599 4.223 1.00 94.62 188 ASP A C 1
ATOM 1475 O O . ASP A 1 188 ? -6.562 6.430 4.648 1.00 94.62 188 ASP A O 1
ATOM 1479 N N . TRP A 1 189 ? -7.089 4.297 4.150 1.00 96.44 189 TRP A N 1
ATOM 1480 C CA . TRP A 1 189 ? -5.771 3.730 4.406 1.00 96.44 189 TRP A CA 1
ATOM 1481 C C . TRP A 1 189 ? -4.802 4.072 3.276 1.00 96.44 189 TRP A C 1
ATOM 1483 O O . TRP A 1 189 ? -5.080 3.756 2.115 1.00 96.44 189 TRP A O 1
ATOM 1493 N N . ARG A 1 190 ? -3.671 4.682 3.629 1.00 96.06 190 ARG A N 1
ATOM 1494 C CA . ARG A 1 190 ? -2.578 5.099 2.734 1.00 96.06 190 ARG A CA 1
ATOM 1495 C C . ARG A 1 190 ? -1.240 4.809 3.392 1.00 96.06 190 ARG A C 1
ATOM 1497 O O . ARG A 1 190 ? -1.196 4.698 4.613 1.00 96.06 190 ARG A O 1
ATOM 1504 N N . ALA A 1 191 ? -0.172 4.693 2.613 1.00 94.44 191 ALA A N 1
ATOM 1505 C CA . ALA A 1 191 ? 1.165 4.570 3.170 1.00 94.44 191 ALA A CA 1
ATOM 1506 C C . ALA A 1 191 ? 1.532 5.830 3.967 1.00 94.44 191 ALA A C 1
ATOM 1508 O O . ALA A 1 191 ? 1.133 6.934 3.590 1.00 94.44 191 ALA A O 1
ATOM 1509 N N . ALA A 1 192 ? 2.286 5.663 5.049 1.00 89.19 192 A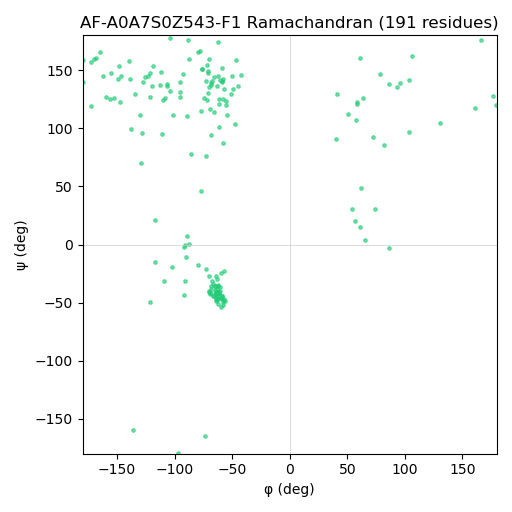LA A N 1
ATOM 1510 C CA . ALA A 1 192 ? 2.996 6.765 5.684 1.00 89.19 192 ALA A CA 1
ATOM 1511 C C . ALA A 1 192 ? 4.196 7.166 4.806 1.00 89.19 192 ALA A C 1
ATOM 1513 O O . ALA A 1 192 ? 4.825 6.305 4.186 1.00 89.19 192 ALA A O 1
ATOM 1514 N N . GLY A 1 193 ? 4.451 8.473 4.703 1.00 68.44 193 GLY A N 1
ATOM 1515 C 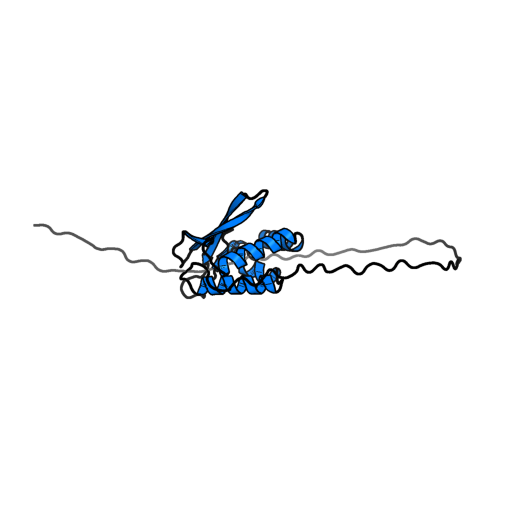CA . GLY A 1 193 ? 5.510 9.067 3.877 1.00 68.44 193 GLY A CA 1
ATOM 1516 C C . GLY A 1 193 ? 6.818 9.236 4.623 1.00 68.44 193 GLY A C 1
ATOM 1517 O O . GLY A 1 193 ? 6.764 9.421 5.859 1.00 68.44 193 GLY A O 1
#

Nearest PDB structures (foldseek):
  5tgn-assembly1_D  TM=3.769E-01  e=1.163E-02  Sphaerobacter thermophilus DSM 20745
  2wew-assembly1_A  TM=5.850E-01  e=1.378E+00  Homo sapiens
  6trx-assembly1_B  TM=3.819E-01  e=3.112E-01  Homo sapiens
  3h3v-assembly1_C  TM=3.904E-01  e=1.378E+00  Saccharomyces cerevisiae
  3p0l-assembly1_A  TM=4.224E-01  e=7.353E+00  Homo sapiens

Sequence (193 aa):
RHSTTTTALARPAREAARHHHHARTSVAARTRPTNERRRERTNTPTDVTSSKAQDPPTHSMTPPPPPLVARGAAPTTNADLRARLAELVTLAASNDIDGFVAKFIPRDLERGEDEKHFLASLKRDVERWRLLCEEIALVDAGGARVRVISGDEITRCEFRFEMPGERECVIDREVEFVNYASEGERADWRAAG

Foldseek 3Di:
DDDDDDDDDDDDDDDDDDDDDDDDDDDDDDDDDDDDDDDDDDDDDDDDDDDDDDDDPPPPCPDQQDDQQQFQPAAAPQPLVLVLLRVLLVCLSVVVLVVNLCQAADPVCPPHVNSVVVSVCCVVDVVVSNVVSVVSSDNRNDDPQKDFDDDPSPFKTKIWGWDQDPPRDIDIDMWMWGFPDDVPGDTRIYTDD

Mean predicted aligned error: 17.13 Å